Protein AF-A0A8S1E8M9-F1 (afdb_monomer_lite)

pLDDT: mean 85.84, std 9.42, range [54.06, 96.56]

Sequence (247 aa):
MSPQQVLHNIYTLVALAELKGYAMMQYSLTLQRYFTNESFHAEEELLRETTEQRSTEKVAATIAAMKTAGRQVWRCDPEKHVENETFVQLTELLQGYVQNERDLNSDQACTSTCGYYTYTKVFSCSDAELCYRQRLCRGKVVKCEPLGMSGSVCLSEQRYRRYDRLVFSDTRGPAPTCSTPAVLLNSWYQLLLLKKCSYCFCVCDEDGPYSDRHFSLRPAVSDVDAGFVVIGVRIVKLNRVIHLQAQ

Radius of gyration: 31.35 Å; chains: 1; bounding box: 64×40×88 Å

Secondary structure (DSSP, 8-state):
--HHHHHHHHHHHHHHHHHHHHHHHHHHHHHHHHHH----HHHHHHHHHHHHHHHHHHHHHHHHHHHHS---------SS--BTTTB-PPPSSSEEEEEEGGGGSTT----S-GGG-SEE-------TTTTTTSPP--SEEEEEEEPPSSEEEEE-SSTT-SEEEEEETT--SPPP--SSPPEEEPPPB-TTT-PBPPEEEEEEE---TT---EE--S-----TTTT-----EEEEEETTEEEEEE-

Structure (mmCIF, N/CA/C/O backbone):
data_AF-A0A8S1E8M9-F1
#
_entry.id   AF-A0A8S1E8M9-F1
#
loop_
_atom_site.group_PDB
_atom_site.id
_atom_site.type_symbol
_atom_site.label_atom_id
_atom_site.label_alt_id
_atom_site.label_comp_id
_atom_site.label_asym_id
_atom_site.label_entity_id
_atom_site.label_seq_id
_atom_site.pdbx_PDB_ins_code
_atom_site.Cartn_x
_atom_site.Cartn_y
_atom_site.Cartn_z
_atom_site.occupancy
_atom_site.B_iso_or_equiv
_atom_site.auth_seq_id
_atom_site.auth_comp_id
_atom_site.auth_asym_id
_atom_site.auth_atom_id
_atom_site.pdbx_PDB_model_num
ATOM 1 N N . MET A 1 1 ? -0.376 -4.258 19.495 1.00 65.56 1 MET A N 1
ATOM 2 C CA . MET A 1 1 ? -0.862 -3.144 20.358 1.00 65.56 1 MET A CA 1
ATOM 3 C C . MET A 1 1 ? 0.289 -2.690 21.256 1.00 65.56 1 MET A C 1
ATOM 5 O O . MET A 1 1 ? 1.012 -3.562 21.716 1.00 65.56 1 MET A O 1
ATOM 9 N N . SER A 1 2 ? 0.564 -1.394 21.449 1.00 82.12 2 SER A N 1
ATOM 10 C CA . SER A 1 2 ? 1.694 -0.981 22.312 1.00 82.12 2 SER A CA 1
ATOM 11 C C . SER A 1 2 ? 1.297 -0.954 23.798 1.00 82.12 2 SER A C 1
ATOM 13 O O . SER A 1 2 ? 0.145 -0.633 24.102 1.00 82.12 2 SER A O 1
ATOM 15 N N . PRO A 1 3 ? 2.219 -1.237 24.739 1.00 84.62 3 PRO A N 1
ATOM 16 C CA . PRO A 1 3 ? 1.965 -1.117 26.177 1.00 84.62 3 PRO A CA 1
ATOM 17 C C . PRO A 1 3 ? 1.427 0.259 26.597 1.00 84.62 3 PRO A C 1
ATOM 19 O O . PRO A 1 3 ? 0.517 0.345 27.416 1.00 84.62 3 PRO A O 1
ATOM 22 N N . GLN A 1 4 ? 1.913 1.342 25.983 1.00 85.94 4 GLN A N 1
ATOM 23 C CA . GLN A 1 4 ? 1.383 2.690 26.220 1.00 85.94 4 GLN A CA 1
ATOM 24 C C . GLN A 1 4 ? -0.085 2.834 25.802 1.00 85.94 4 GLN A C 1
ATOM 26 O O . GLN A 1 4 ? -0.863 3.477 26.501 1.00 85.94 4 GLN A O 1
ATOM 31 N N . GLN A 1 5 ? -0.480 2.221 24.686 1.00 84.69 5 GLN A N 1
ATOM 32 C CA . GLN A 1 5 ? -1.863 2.261 24.219 1.00 84.69 5 GLN A CA 1
ATOM 33 C C . GLN A 1 5 ? -2.789 1.420 25.104 1.00 84.69 5 GLN A C 1
ATOM 35 O O . GLN A 1 5 ? -3.934 1.802 25.326 1.00 84.69 5 GLN A O 1
ATOM 40 N N . VAL A 1 6 ? -2.283 0.323 25.677 1.00 87.88 6 VAL A N 1
ATOM 41 C CA . VAL A 1 6 ? -3.000 -0.447 26.706 1.00 87.88 6 VAL A CA 1
ATOM 42 C C . VAL A 1 6 ? -3.221 0.403 27.962 1.00 87.88 6 VAL A C 1
ATOM 44 O O . VAL A 1 6 ? -4.353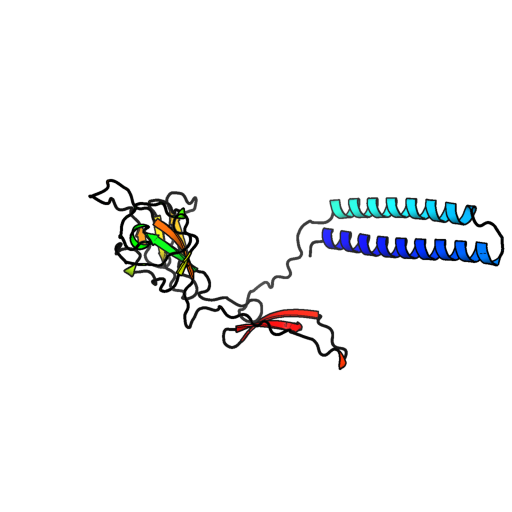 0.506 28.424 1.00 87.88 6 VAL A O 1
ATOM 47 N N . LEU A 1 7 ? -2.178 1.066 28.476 1.00 90.56 7 LEU A N 1
ATOM 48 C CA . LEU A 1 7 ? -2.280 1.947 29.649 1.00 90.56 7 LEU A CA 1
ATOM 49 C C . LEU A 1 7 ? -3.258 3.106 29.426 1.00 90.56 7 LEU A C 1
ATOM 51 O O . LEU A 1 7 ? -4.086 3.384 30.290 1.00 90.56 7 LEU A O 1
ATOM 55 N N . HIS A 1 8 ? -3.203 3.737 28.252 1.00 90.62 8 HIS A N 1
ATOM 56 C CA . HIS A 1 8 ? -4.153 4.778 27.873 1.00 90.62 8 HIS A CA 1
ATOM 57 C C . HIS A 1 8 ? -5.595 4.253 27.894 1.00 90.62 8 HIS A C 1
ATOM 59 O O . HIS A 1 8 ? -6.466 4.874 28.497 1.00 90.62 8 HIS A O 1
ATOM 65 N N . ASN A 1 9 ? -5.845 3.086 27.294 1.00 90.56 9 ASN A N 1
ATOM 66 C CA . ASN A 1 9 ? -7.182 2.496 27.256 1.00 90.56 9 ASN A CA 1
ATOM 67 C C . ASN A 1 9 ? -7.706 2.142 28.654 1.00 90.56 9 ASN A C 1
ATOM 69 O O . ASN A 1 9 ? -8.878 2.382 28.939 1.00 90.56 9 ASN A O 1
ATOM 73 N N . ILE A 1 10 ? -6.849 1.616 29.536 1.00 92.31 10 ILE A N 1
ATOM 74 C CA . ILE A 1 10 ? -7.208 1.346 30.936 1.00 92.31 10 ILE A CA 1
ATOM 75 C C . ILE A 1 10 ? -7.612 2.646 31.636 1.00 92.31 10 ILE A C 1
ATOM 77 O O . ILE A 1 10 ? -8.678 2.699 32.247 1.00 92.31 10 ILE A O 1
ATOM 81 N N . TYR A 1 11 ? -6.812 3.708 31.503 1.00 94.62 11 TYR A N 1
ATOM 82 C CA . TYR A 1 11 ? -7.144 5.017 32.065 1.00 94.62 11 TYR A CA 1
ATOM 83 C C . TYR A 1 11 ? -8.487 5.539 31.542 1.00 94.62 11 TYR A C 1
ATOM 85 O O . TYR A 1 11 ? -9.328 5.949 32.338 1.00 94.62 11 TYR A O 1
ATOM 93 N N . THR A 1 12 ? -8.732 5.470 30.229 1.00 94.88 12 THR A N 1
ATOM 94 C CA . THR A 1 12 ? -10.003 5.913 29.637 1.00 94.88 12 THR A CA 1
ATOM 95 C C . THR A 1 12 ? -11.196 5.148 30.210 1.00 94.88 12 THR A C 1
ATOM 97 O O . THR A 1 12 ? -12.214 5.759 30.531 1.00 94.88 12 THR A O 1
ATOM 100 N N . LEU A 1 13 ? -11.079 3.827 30.381 1.00 95.56 13 LEU A N 1
ATOM 101 C CA . LEU A 1 13 ? -12.142 3.002 30.961 1.00 95.56 13 LEU A CA 1
ATOM 102 C C . LEU A 1 13 ? -12.406 3.349 32.431 1.00 95.56 13 LEU A C 1
ATOM 104 O O . LEU A 1 13 ? -13.563 3.504 32.822 1.00 95.56 13 LEU A O 1
ATOM 108 N N . VAL A 1 14 ? -11.349 3.509 33.233 1.00 95.25 14 VAL A N 1
ATOM 109 C CA . VAL A 1 14 ? -11.462 3.869 34.655 1.00 95.25 14 VAL A CA 1
ATOM 110 C C . VAL A 1 14 ? -12.047 5.273 34.822 1.00 95.25 14 VAL A C 1
ATOM 112 O O . VAL A 1 14 ? -12.959 5.454 35.626 1.00 95.25 14 VAL A O 1
ATOM 115 N N . ALA A 1 15 ? -11.578 6.249 34.041 1.00 94.81 15 ALA A N 1
ATOM 116 C CA . ALA A 1 15 ? -12.085 7.619 34.073 1.00 94.81 15 ALA A CA 1
ATOM 117 C C . ALA A 1 15 ? -13.562 7.686 33.653 1.00 94.81 15 ALA A C 1
ATOM 119 O O . ALA A 1 15 ? -14.363 8.366 34.290 1.00 94.81 15 ALA A O 1
ATOM 120 N N . LEU A 1 16 ? -13.959 6.930 32.623 1.00 95.44 16 LEU A N 1
ATOM 121 C CA . LEU A 1 16 ? -15.356 6.853 32.199 1.00 95.44 16 LEU A CA 1
ATOM 122 C C . LEU A 1 16 ? -16.250 6.226 33.279 1.00 95.44 16 LEU A C 1
ATOM 124 O O . LEU A 1 16 ? -17.367 6.696 33.496 1.00 95.44 16 LEU A O 1
ATOM 128 N N . ALA A 1 17 ? -15.782 5.168 33.945 1.00 95.69 17 ALA A N 1
ATOM 129 C CA . ALA A 1 17 ? -16.514 4.537 35.040 1.00 95.69 17 ALA A CA 1
ATOM 130 C C . ALA A 1 17 ? -16.677 5.488 36.237 1.00 95.69 17 ALA A C 1
ATOM 132 O O . ALA A 1 17 ? -17.766 5.584 36.799 1.00 95.69 17 ALA A O 1
ATOM 133 N N . GLU A 1 18 ? -15.629 6.233 36.586 1.00 94.00 18 GLU A N 1
ATOM 134 C CA . GLU A 1 18 ? -15.662 7.230 37.657 1.00 94.00 18 GLU A CA 1
ATOM 135 C C . GLU A 1 18 ? -16.617 8.384 37.349 1.00 94.00 18 GLU A C 1
ATOM 137 O O . GLU A 1 18 ? -17.437 8.726 38.196 1.00 94.00 18 GLU A O 1
ATOM 142 N N . LEU A 1 19 ? -16.593 8.923 36.127 1.00 94.62 19 LEU A N 1
ATOM 143 C CA . LEU A 1 19 ? -17.523 9.974 35.704 1.00 94.62 19 LEU A CA 1
ATOM 144 C C . LEU A 1 19 ? -18.982 9.511 35.758 1.00 94.62 19 LEU A C 1
ATOM 146 O O . LEU A 1 19 ? -19.851 10.253 36.215 1.00 94.62 19 LEU A O 1
ATOM 150 N N . LYS A 1 20 ? -19.258 8.272 35.332 1.00 96.56 20 LYS A N 1
ATOM 151 C CA . LYS A 1 20 ? -20.597 7.679 35.455 1.00 96.56 20 LYS A CA 1
ATOM 152 C C . LYS A 1 20 ? -21.012 7.537 36.920 1.00 96.56 20 LYS A C 1
ATOM 154 O O . LYS A 1 20 ? -22.137 7.890 37.258 1.00 96.56 20 LYS A O 1
ATOM 159 N N . GLY A 1 21 ? -20.110 7.069 37.783 1.00 95.31 21 GLY A N 1
ATOM 160 C CA . GLY A 1 21 ? -20.354 6.960 39.223 1.00 95.31 21 GLY A CA 1
ATOM 161 C C . GLY A 1 21 ? -20.639 8.315 39.875 1.00 95.31 21 GLY A C 1
ATOM 162 O O . GLY A 1 21 ? -21.631 8.450 40.585 1.00 95.31 21 GLY A O 1
ATOM 163 N N . TYR A 1 22 ? -19.832 9.332 39.567 1.00 95.38 22 TYR A N 1
ATOM 164 C CA . TYR A 1 22 ? -20.030 10.702 40.038 1.00 95.38 22 TYR A CA 1
ATOM 165 C C . TYR A 1 22 ? -21.393 11.258 39.611 1.00 95.38 22 TYR A C 1
ATOM 167 O O . TYR A 1 22 ? -22.139 11.768 40.445 1.00 95.38 22 TYR A O 1
ATOM 175 N N . ALA A 1 23 ? -21.763 11.094 38.336 1.00 96.19 23 ALA A N 1
ATOM 176 C CA . ALA A 1 23 ? -23.061 11.529 37.827 1.00 96.19 23 ALA A CA 1
ATOM 177 C C . ALA A 1 23 ? -24.233 10.825 38.537 1.00 96.19 23 ALA A C 1
ATOM 179 O O . ALA A 1 23 ? -25.219 11.473 38.883 1.00 96.19 23 ALA A O 1
ATOM 180 N N . MET A 1 24 ? -24.118 9.518 38.799 1.00 96.50 24 MET A N 1
ATOM 181 C CA . MET A 1 24 ? -25.132 8.766 39.547 1.00 96.50 24 MET A CA 1
ATOM 182 C C . MET A 1 24 ? -25.262 9.246 40.997 1.00 96.50 24 MET A C 1
ATOM 184 O O . MET A 1 24 ? -26.379 9.395 41.488 1.00 96.50 24 MET A O 1
ATOM 188 N N . MET A 1 25 ? -24.142 9.511 41.676 1.00 94.50 25 MET A N 1
ATOM 189 C CA . MET A 1 25 ? -24.147 9.999 43.058 1.00 94.50 25 MET A CA 1
ATOM 190 C C . MET A 1 25 ? -24.742 11.408 43.154 1.00 94.50 25 MET A C 1
ATOM 192 O O . MET A 1 25 ? -25.648 11.623 43.956 1.00 94.50 25 MET A O 1
ATOM 196 N N . GLN A 1 26 ? -24.331 12.329 42.279 1.00 93.44 26 GLN A N 1
ATOM 197 C CA . GLN A 1 26 ? -24.908 13.677 42.191 1.00 93.44 26 GLN A CA 1
ATOM 198 C C . GLN A 1 26 ? -26.422 13.638 41.947 1.00 93.44 26 GLN A C 1
ATOM 200 O O . GLN A 1 26 ? -27.197 14.311 42.630 1.00 93.44 26 GLN A O 1
ATOM 205 N N . TYR A 1 27 ? -26.867 12.784 41.022 1.00 94.44 27 TYR A N 1
ATOM 206 C CA . TYR A 1 27 ? -28.291 12.587 40.769 1.00 94.44 27 TYR A CA 1
ATOM 207 C C . TYR A 1 27 ? -29.031 12.048 42.004 1.00 94.44 27 TYR A C 1
ATOM 209 O O . TYR A 1 27 ? -30.119 12.523 42.326 1.00 94.44 27 TYR A O 1
ATOM 217 N N . SER A 1 28 ? -28.434 11.102 42.736 1.00 94.12 28 SER A N 1
ATOM 218 C CA . SER A 1 28 ? -29.034 10.547 43.955 1.00 94.12 28 SER A CA 1
ATOM 219 C C . SER A 1 28 ? -29.183 11.578 45.080 1.00 94.12 28 SER A C 1
ATOM 221 O O . SER A 1 28 ? -30.245 11.634 45.697 1.00 94.12 28 SER A O 1
ATOM 223 N N . LEU A 1 29 ? -28.182 12.443 45.290 1.00 91.62 29 LEU A N 1
ATOM 224 C CA . LEU A 1 29 ? -28.236 13.527 46.280 1.00 91.62 29 LEU A CA 1
ATOM 225 C C . LEU A 1 29 ? -29.301 14.563 45.900 1.00 91.62 29 LEU A C 1
ATOM 227 O O . LEU A 1 29 ? -30.094 14.986 46.740 1.00 91.62 29 LEU A O 1
ATOM 231 N N . THR A 1 30 ? -29.397 14.891 44.608 1.00 89.94 30 THR A N 1
ATOM 232 C CA . THR A 1 30 ? -30.438 15.790 44.084 1.00 89.94 30 THR A CA 1
ATOM 233 C C . THR A 1 30 ? -31.843 15.233 44.342 1.00 89.94 30 THR A C 1
ATOM 235 O O . THR A 1 30 ? -32.740 15.970 44.753 1.00 89.94 30 THR A O 1
ATOM 238 N N . LEU A 1 31 ? -32.046 13.928 44.130 1.00 92.56 31 LEU A N 1
ATOM 239 C CA . LEU A 1 31 ? -33.320 13.270 44.423 1.00 92.56 31 LEU A CA 1
ATOM 240 C C . LEU A 1 31 ? -33.636 13.267 45.920 1.00 92.56 31 LEU A C 1
ATOM 242 O O . LEU A 1 31 ? -34.765 13.572 46.296 1.00 92.56 31 LEU A O 1
ATOM 246 N N . GLN A 1 32 ? -32.663 12.949 46.776 1.00 90.94 32 GLN A N 1
ATOM 247 C CA . GLN A 1 32 ? -32.864 12.973 48.226 1.00 90.94 32 GLN A CA 1
ATOM 248 C C . GLN A 1 32 ? -33.277 14.365 48.696 1.00 90.94 32 GLN A C 1
ATOM 250 O O . GLN A 1 32 ? -34.300 14.488 49.363 1.00 90.94 32 GLN A O 1
ATOM 255 N N . ARG A 1 33 ? -32.579 15.414 48.242 1.00 90.06 33 ARG A N 1
ATOM 256 C CA . ARG A 1 33 ? -32.933 16.814 48.516 1.00 90.06 33 ARG A CA 1
ATOM 257 C C . ARG A 1 33 ? -34.383 17.135 48.148 1.00 90.06 33 ARG A C 1
ATOM 259 O O . ARG A 1 33 ? -35.064 17.827 48.898 1.00 90.06 33 ARG A O 1
ATOM 266 N N . TYR A 1 34 ? -34.864 16.628 47.012 1.00 90.44 34 TYR A N 1
ATOM 267 C CA . TYR A 1 34 ? -36.242 16.838 46.565 1.00 90.44 34 TYR A CA 1
ATOM 268 C C . TYR A 1 34 ? -37.280 16.136 47.459 1.00 90.44 34 TYR A C 1
ATOM 270 O O . TYR A 1 34 ? -38.349 16.693 47.698 1.00 90.44 34 TYR A O 1
ATOM 278 N N . PHE A 1 35 ? -36.982 14.931 47.958 1.00 92.31 35 PHE A N 1
ATOM 279 C CA . PHE A 1 35 ? -37.936 14.130 48.736 1.00 92.31 35 PHE A CA 1
ATOM 280 C C . PHE A 1 35 ? -37.899 14.378 50.248 1.00 92.31 35 PHE A C 1
ATOM 282 O O . PHE A 1 35 ? -38.952 14.349 50.881 1.00 92.31 35 PHE A O 1
ATOM 289 N N . THR A 1 36 ? -36.723 14.593 50.843 1.00 88.31 36 THR A N 1
ATOM 290 C CA . THR A 1 36 ? -36.579 14.808 52.296 1.00 88.31 36 THR A CA 1
ATOM 291 C C . THR A 1 36 ? -36.650 16.279 52.682 1.00 88.31 36 THR A C 1
ATOM 293 O O . THR A 1 36 ? -36.872 16.588 53.849 1.00 88.31 36 THR A O 1
ATOM 296 N N . ASN A 1 37 ? -36.519 17.189 51.708 1.00 86.38 37 ASN A N 1
ATOM 297 C CA . ASN A 1 37 ? -36.463 18.634 51.935 1.00 86.38 37 ASN A CA 1
ATOM 298 C C . ASN A 1 37 ? -35.283 19.061 52.845 1.00 86.38 37 ASN A C 1
ATOM 300 O O . ASN A 1 37 ? -35.306 20.141 53.435 1.00 86.38 37 ASN A O 1
ATOM 304 N N . GLU A 1 38 ? -34.251 18.216 52.950 1.00 87.12 38 GLU A N 1
ATOM 305 C CA . GLU A 1 38 ? -33.004 18.462 53.687 1.00 87.12 38 GLU A CA 1
ATOM 306 C C . GLU A 1 38 ? -31.881 18.937 52.747 1.00 87.12 38 GLU A C 1
ATOM 308 O O . GLU A 1 38 ? -31.954 18.771 51.525 1.00 87.12 38 GLU A O 1
ATOM 313 N N . SER A 1 39 ? -30.825 19.546 53.300 1.00 85.88 39 SER A N 1
ATOM 314 C CA . SER A 1 39 ? -29.654 19.992 52.535 1.00 85.88 39 SER A CA 1
ATOM 315 C C . SER A 1 39 ? -28.515 18.968 52.575 1.00 85.88 39 SER A C 1
ATOM 317 O O . SER A 1 39 ? -28.074 18.573 53.646 1.00 85.88 39 SER A O 1
ATOM 319 N N . PHE A 1 40 ? -27.982 18.625 51.397 1.00 88.50 40 PHE A N 1
ATOM 320 C CA . PHE A 1 40 ? -26.855 17.692 51.213 1.00 88.50 40 PHE A CA 1
ATOM 321 C C . PHE A 1 40 ? -25.589 18.386 50.675 1.00 88.50 40 PHE A C 1
ATOM 323 O O . PHE A 1 40 ? -24.810 17.828 49.904 1.00 88.50 40 PHE A O 1
ATOM 330 N N . HIS A 1 41 ? -25.408 19.664 51.023 1.00 87.19 41 HIS A N 1
ATOM 331 C CA . HIS A 1 41 ? -24.319 20.484 50.482 1.00 87.19 41 HIS A CA 1
ATOM 332 C C . HIS A 1 41 ? -22.928 19.975 50.884 1.00 87.19 41 HIS A C 1
ATOM 334 O O . HIS A 1 41 ? -21.986 20.102 50.105 1.00 87.19 41 HIS A O 1
ATOM 340 N N . ALA A 1 42 ? -22.789 19.413 52.088 1.00 89.56 42 ALA A N 1
ATOM 341 C CA . ALA A 1 42 ? -21.511 18.892 52.564 1.00 89.56 42 ALA A CA 1
ATOM 342 C C . ALA A 1 42 ? -21.108 17.624 51.796 1.00 89.56 42 ALA A C 1
ATOM 344 O O . ALA A 1 42 ? -19.943 17.447 51.449 1.00 89.56 42 ALA A O 1
ATOM 345 N N . GLU A 1 43 ? -22.078 16.764 51.491 1.00 91.00 43 GLU A N 1
ATOM 346 C CA . GLU A 1 43 ? -21.902 15.536 50.725 1.00 91.00 43 GLU A CA 1
ATOM 347 C C . GLU A 1 43 ? -21.570 15.828 49.261 1.00 91.00 43 GLU A C 1
ATOM 349 O O . GLU A 1 43 ? -20.684 15.183 48.700 1.00 91.00 43 GLU A O 1
ATOM 354 N N . GLU A 1 44 ? -22.245 16.808 48.649 1.00 91.38 44 GLU A N 1
ATOM 355 C CA . GLU A 1 44 ? -21.951 17.260 47.285 1.00 91.38 44 GLU A CA 1
ATOM 356 C C . GLU A 1 44 ? -20.519 17.797 47.166 1.00 91.38 44 GLU A C 1
ATOM 358 O O . GLU A 1 44 ? -19.806 17.436 46.224 1.00 91.38 44 GLU A O 1
ATOM 363 N N . GLU A 1 45 ? -20.085 18.619 48.127 1.00 93.25 45 GLU A N 1
ATOM 364 C CA . GLU A 1 45 ? -18.742 19.200 48.119 1.00 93.25 45 GLU A CA 1
ATOM 365 C C . GLU A 1 45 ? -17.670 18.138 48.365 1.00 93.25 45 GLU A C 1
ATOM 367 O O . GLU A 1 45 ? -16.709 18.041 47.601 1.00 93.25 45 GLU A O 1
ATOM 372 N N . LEU A 1 46 ? -17.882 17.252 49.343 1.00 94.44 46 LEU A N 1
ATOM 373 C CA . LEU A 1 46 ? -16.980 16.130 49.592 1.00 94.44 46 LEU A CA 1
ATOM 374 C C . LEU A 1 46 ? -16.865 15.221 48.361 1.00 94.44 46 LEU A C 1
ATOM 376 O O . LEU A 1 46 ? -15.766 14.803 47.989 1.00 94.44 46 LEU A O 1
ATOM 380 N N . LEU A 1 47 ? -17.985 14.909 47.702 1.00 93.44 47 LEU A N 1
ATOM 381 C CA . LEU A 1 47 ? -18.002 14.094 46.491 1.00 93.44 47 LEU A CA 1
ATOM 382 C C . LEU A 1 47 ? -17.202 14.755 45.360 1.00 93.44 47 LEU A C 1
ATOM 384 O O . LEU A 1 47 ? -16.467 14.062 44.647 1.00 93.44 47 LEU A O 1
ATOM 388 N N . ARG A 1 48 ? -17.324 16.076 45.205 1.00 93.75 48 ARG A N 1
ATOM 389 C CA . ARG A 1 48 ? -16.580 16.865 44.218 1.00 93.75 48 ARG A CA 1
ATOM 390 C C . ARG A 1 48 ? -15.081 16.828 44.499 1.00 93.75 48 ARG A C 1
ATOM 392 O O . ARG A 1 48 ? -14.329 16.359 43.645 1.00 93.75 48 ARG A O 1
ATOM 399 N N . GLU A 1 49 ? -14.666 17.215 45.702 1.00 95.38 49 GLU A N 1
ATOM 400 C CA . GLU A 1 49 ? -13.256 17.242 46.113 1.00 95.38 49 GLU A CA 1
ATOM 401 C C . GLU A 1 49 ? -12.598 15.864 45.973 1.00 95.38 49 GLU A C 1
ATOM 403 O O . GLU A 1 49 ? -11.532 15.725 45.370 1.00 95.38 49 GLU A O 1
ATOM 408 N N . THR A 1 50 ? -13.270 14.812 46.451 1.00 93.94 50 THR A N 1
ATOM 409 C CA . THR A 1 50 ? -12.725 13.449 46.399 1.00 93.94 50 THR A CA 1
ATOM 410 C C . THR A 1 50 ? -12.579 12.953 44.956 1.00 93.94 50 THR A C 1
ATOM 412 O O . THR A 1 50 ? -11.627 12.237 44.635 1.00 93.94 50 THR A O 1
ATOM 415 N N . THR A 1 51 ? -13.509 13.316 44.067 1.00 93.88 51 THR A N 1
ATOM 416 C CA . THR A 1 51 ? -13.459 12.931 42.646 1.00 93.88 51 THR A CA 1
ATOM 417 C C . THR A 1 51 ? -12.365 13.693 41.901 1.00 93.88 51 THR A C 1
ATOM 419 O O . THR A 1 51 ? -11.617 13.091 41.129 1.00 93.88 51 THR A O 1
ATOM 422 N N . GLU A 1 52 ? -12.224 14.997 42.156 1.00 94.19 52 GLU A N 1
ATOM 423 C CA . GLU A 1 52 ? -11.144 15.821 41.602 1.00 94.19 52 GLU A CA 1
ATOM 424 C C . GLU A 1 52 ? -9.774 15.273 42.023 1.00 94.19 52 GLU A C 1
ATOM 426 O O . GLU A 1 52 ? -8.914 15.022 41.170 1.00 94.19 52 GLU A O 1
ATOM 431 N N . GLN A 1 53 ? -9.601 14.980 43.315 1.00 94.69 53 GLN A N 1
ATOM 432 C CA . GLN A 1 53 ? -8.363 14.418 43.843 1.00 94.69 53 GLN A CA 1
ATOM 433 C C . GLN A 1 53 ? -8.030 13.070 43.185 1.00 94.69 53 GLN A C 1
ATOM 435 O O . GLN A 1 53 ? -6.951 12.917 42.607 1.00 94.69 53 GLN A O 1
ATOM 440 N N . ARG A 1 54 ? -8.970 12.116 43.168 1.00 93.31 54 ARG A N 1
ATOM 441 C CA . ARG A 1 54 ? -8.760 10.794 42.547 1.00 93.31 54 ARG A CA 1
ATOM 442 C C . ARG A 1 54 ? -8.443 10.886 41.058 1.00 93.31 54 ARG A C 1
ATOM 444 O O . ARG A 1 54 ? -7.592 10.140 40.571 1.00 93.31 54 ARG A O 1
ATOM 451 N N . SER A 1 55 ? -9.096 11.795 40.336 1.00 93.62 55 SER A N 1
ATOM 452 C CA . SER A 1 55 ? -8.833 12.027 38.914 1.00 93.62 55 SER A CA 1
ATOM 453 C C . SER A 1 55 ? -7.388 12.483 38.688 1.00 93.62 55 SER A C 1
ATOM 455 O O . SER A 1 55 ? -6.677 11.913 37.854 1.00 93.62 55 SER A O 1
ATOM 457 N N . THR A 1 56 ? -6.903 13.437 39.492 1.00 94.56 56 THR A N 1
ATOM 458 C CA . THR A 1 56 ? -5.519 13.930 39.384 1.00 94.56 56 THR A CA 1
ATOM 459 C C . THR A 1 56 ? -4.485 12.842 39.689 1.00 94.56 56 THR A C 1
ATOM 461 O O . THR A 1 56 ? -3.518 12.684 38.937 1.00 94.56 56 THR A O 1
ATOM 464 N N . GLU A 1 57 ? -4.723 12.027 40.720 1.00 94.81 57 GLU A N 1
ATOM 465 C CA . GLU A 1 57 ? -3.861 10.904 41.100 1.00 94.81 57 GLU A CA 1
ATOM 466 C C . GLU A 1 57 ? -3.804 9.837 39.994 1.00 94.81 57 GLU A C 1
ATOM 468 O O . GLU A 1 57 ? -2.721 9.375 39.622 1.00 94.81 57 GLU A O 1
ATOM 473 N N . LYS A 1 58 ? -4.953 9.490 39.397 1.00 94.06 58 LYS A N 1
ATOM 474 C CA . LYS A 1 58 ? -5.048 8.515 38.296 1.00 94.06 58 LYS A CA 1
ATOM 475 C C . LYS A 1 58 ? -4.324 8.986 37.039 1.00 94.06 58 LYS A C 1
ATOM 477 O O . LYS A 1 58 ? -3.613 8.193 36.413 1.00 94.06 58 LYS A O 1
ATOM 482 N N . VAL A 1 59 ? -4.471 10.261 36.671 1.00 94.62 59 VAL A N 1
ATOM 483 C CA . VAL A 1 59 ? -3.756 10.851 35.528 1.00 94.62 59 VAL A CA 1
ATOM 484 C C . VAL A 1 59 ? -2.250 10.822 35.777 1.00 94.62 59 VAL A C 1
ATOM 486 O O . VAL A 1 59 ? -1.497 10.350 34.923 1.00 94.62 59 VAL A O 1
ATOM 489 N N . ALA A 1 60 ? -1.804 11.263 36.956 1.00 95.25 60 ALA A N 1
ATOM 490 C CA . ALA A 1 60 ? -0.389 11.284 37.311 1.00 95.25 60 ALA A CA 1
ATOM 491 C C . ALA A 1 60 ? 0.229 9.875 37.294 1.00 95.25 60 ALA A C 1
ATOM 493 O O . ALA A 1 60 ? 1.286 9.674 36.686 1.00 95.25 60 ALA A O 1
ATOM 494 N N . ALA A 1 61 ? -0.456 8.888 37.879 1.00 93.94 61 ALA A N 1
ATOM 495 C CA . ALA A 1 61 ? -0.028 7.491 37.877 1.00 93.94 61 ALA A CA 1
ATOM 496 C C . ALA A 1 61 ? 0.045 6.910 36.454 1.00 93.94 61 ALA A C 1
ATOM 498 O O . ALA A 1 61 ? 1.020 6.241 36.105 1.00 93.94 61 ALA A O 1
ATOM 499 N N . THR A 1 62 ? -0.938 7.219 35.603 1.00 93.38 62 THR A N 1
ATOM 500 C CA . THR A 1 62 ? -0.958 6.768 34.203 1.00 93.38 62 THR A CA 1
ATOM 501 C C . THR A 1 62 ? 0.207 7.365 33.418 1.00 93.38 62 THR A C 1
ATOM 503 O O . THR A 1 62 ? 0.914 6.639 32.722 1.00 93.38 62 THR A O 1
ATOM 506 N N . ILE A 1 63 ? 0.469 8.668 33.563 1.00 93.19 63 ILE A N 1
ATOM 507 C CA . ILE A 1 63 ? 1.599 9.335 32.901 1.00 93.19 63 ILE A CA 1
ATOM 508 C C . ILE A 1 63 ? 2.930 8.736 33.370 1.00 93.19 63 ILE A C 1
ATOM 510 O O . ILE A 1 63 ? 3.812 8.485 32.545 1.00 93.19 63 ILE A O 1
ATOM 514 N N . ALA A 1 64 ? 3.087 8.484 34.673 1.00 94.62 64 ALA A N 1
ATOM 515 C CA . ALA A 1 64 ? 4.287 7.857 35.222 1.00 94.62 64 ALA A CA 1
ATOM 516 C C . ALA A 1 64 ? 4.509 6.446 34.648 1.00 94.62 64 ALA A C 1
ATOM 518 O O . ALA A 1 64 ? 5.616 6.138 34.204 1.00 94.62 64 ALA A O 1
ATOM 519 N N . ALA A 1 65 ? 3.454 5.630 34.565 1.00 92.06 65 ALA A N 1
ATOM 520 C CA . ALA A 1 65 ? 3.509 4.299 33.961 1.00 92.06 65 ALA A CA 1
ATOM 521 C C . ALA A 1 65 ? 3.775 4.346 32.444 1.00 92.06 65 ALA A C 1
ATOM 523 O O . ALA A 1 65 ? 4.519 3.528 31.910 1.00 92.06 65 ALA A O 1
ATOM 524 N N . MET A 1 66 ? 3.219 5.325 31.723 1.00 89.38 66 MET A N 1
ATOM 525 C CA . MET A 1 66 ? 3.456 5.476 30.282 1.00 89.38 66 MET A CA 1
ATOM 526 C C . MET A 1 66 ? 4.893 5.905 29.961 1.00 89.38 66 MET A C 1
ATOM 528 O O . MET A 1 66 ? 5.407 5.522 28.909 1.00 89.38 66 MET A O 1
ATOM 532 N N . LYS A 1 67 ? 5.555 6.666 30.847 1.00 91.19 67 LYS A N 1
ATOM 533 C CA . LYS A 1 67 ? 6.970 7.056 30.691 1.00 91.19 67 LYS A CA 1
ATOM 534 C C . LYS A 1 67 ? 7.921 5.859 30.756 1.00 91.19 67 LYS A C 1
ATOM 536 O O . LYS A 1 67 ? 8.936 5.871 30.067 1.00 91.19 67 LYS A O 1
ATOM 541 N N . THR A 1 68 ? 7.603 4.849 31.566 1.00 89.56 68 THR A N 1
ATOM 542 C CA . THR A 1 68 ? 8.410 3.625 31.707 1.00 89.56 68 THR A CA 1
ATOM 543 C C . THR A 1 68 ? 8.002 2.532 30.720 1.00 89.56 68 THR A C 1
ATOM 545 O O . THR A 1 68 ? 8.823 1.692 30.357 1.00 89.56 68 THR A O 1
ATOM 548 N N . ALA A 1 69 ? 6.755 2.545 30.246 1.00 85.69 69 ALA A N 1
ATOM 549 C CA . ALA A 1 69 ? 6.258 1.575 29.283 1.00 85.69 69 ALA A CA 1
ATOM 550 C C . ALA A 1 69 ? 6.873 1.762 27.886 1.00 85.69 69 ALA A C 1
ATOM 552 O O . ALA A 1 69 ? 6.920 2.864 27.331 1.00 85.69 69 ALA A O 1
ATOM 553 N N . GLY A 1 70 ? 7.281 0.648 27.274 1.00 80.62 70 GLY A N 1
ATOM 554 C CA . GLY A 1 70 ? 7.785 0.633 25.906 1.00 80.62 70 GLY A CA 1
ATOM 555 C C . GLY A 1 70 ? 6.746 1.140 24.900 1.00 80.62 70 GLY A C 1
ATOM 556 O O . GLY A 1 70 ? 5.564 0.803 24.963 1.00 80.62 70 GLY A O 1
ATOM 557 N N . ARG A 1 71 ? 7.207 1.918 23.915 1.00 75.44 71 ARG A N 1
ATOM 558 C CA . ARG A 1 71 ? 6.400 2.343 22.750 1.00 75.44 71 ARG A CA 1
ATOM 559 C C . ARG A 1 71 ? 6.247 1.240 21.705 1.00 75.44 71 ARG A C 1
ATOM 561 O O . ARG A 1 71 ? 5.527 1.413 20.726 1.00 75.44 71 ARG A O 1
ATOM 568 N N . GLN A 1 72 ? 6.962 0.134 21.891 1.00 70.88 72 GLN A N 1
ATOM 569 C CA . GLN A 1 72 ? 6.997 -0.972 20.951 1.00 70.88 72 GLN A CA 1
ATOM 570 C C . GLN A 1 72 ? 5.603 -1.579 20.829 1.00 70.88 72 GLN A C 1
ATOM 572 O O . GLN A 1 72 ? 4.961 -1.939 21.815 1.00 70.88 72 GLN A O 1
ATOM 577 N N . VAL A 1 73 ? 5.113 -1.655 19.600 1.00 68.25 73 VAL A N 1
ATOM 578 C CA . VAL A 1 73 ? 3.871 -2.351 19.296 1.00 68.25 73 VAL A CA 1
ATOM 579 C C . VAL A 1 73 ? 4.159 -3.838 19.447 1.00 68.25 73 VAL A C 1
ATOM 581 O O . VAL A 1 73 ? 5.059 -4.346 18.783 1.00 68.25 73 VAL A O 1
ATOM 584 N N . TRP A 1 74 ? 3.400 -4.536 20.297 1.00 61.66 74 TRP A N 1
ATOM 585 C CA . TRP A 1 74 ? 3.395 -5.996 20.266 1.00 61.66 74 TRP A CA 1
ATOM 586 C C . TRP A 1 74 ? 2.931 -6.417 18.876 1.00 61.66 74 TRP A C 1
ATOM 588 O O . TRP A 1 74 ? 1.782 -6.157 18.491 1.00 61.66 74 TRP A O 1
ATOM 598 N N . ARG A 1 75 ? 3.882 -6.942 18.110 1.00 63.12 75 ARG A N 1
ATOM 599 C CA . ARG A 1 75 ? 3.730 -7.369 16.731 1.00 63.12 75 ARG A CA 1
ATOM 600 C C . ARG A 1 75 ? 3.528 -8.874 16.791 1.00 63.12 75 ARG A C 1
ATOM 602 O O . ARG A 1 75 ? 4.493 -9.614 16.924 1.00 63.12 75 ARG A O 1
ATOM 609 N N . CYS A 1 76 ? 2.270 -9.305 16.779 1.00 68.62 76 CYS A N 1
ATOM 610 C CA . CYS A 1 76 ? 1.901 -10.721 16.755 1.00 68.62 76 CYS A CA 1
ATOM 611 C C . CYS A 1 76 ? 2.086 -11.304 15.345 1.00 68.62 76 CYS A C 1
ATOM 613 O O . CYS A 1 76 ? 1.211 -12.009 14.848 1.00 68.62 76 CYS A O 1
ATOM 615 N N . ASP A 1 77 ? 3.184 -10.948 14.677 1.00 76.31 77 ASP A N 1
ATOM 616 C CA . ASP A 1 77 ? 3.503 -11.524 13.380 1.00 76.31 77 ASP A CA 1
ATOM 617 C C . ASP A 1 77 ? 4.070 -12.930 13.633 1.00 76.31 77 ASP A C 1
ATOM 619 O O . ASP A 1 77 ? 4.891 -13.107 14.538 1.00 76.31 77 ASP A O 1
ATOM 623 N N . PRO A 1 78 ? 3.627 -13.942 12.878 1.00 81.00 78 PRO A N 1
ATOM 624 C CA . PRO A 1 78 ? 4.153 -15.293 13.008 1.00 81.00 78 PRO A CA 1
ATOM 625 C C . PRO A 1 78 ? 5.638 -15.323 12.629 1.00 81.00 78 PRO A C 1
ATOM 627 O O . PRO A 1 78 ? 6.066 -14.612 11.722 1.00 81.00 78 PRO A O 1
ATOM 630 N N . GLU A 1 79 ? 6.428 -16.189 13.275 1.00 84.75 79 GLU A N 1
ATOM 631 C CA . GLU A 1 79 ? 7.865 -16.336 12.970 1.00 84.75 79 GLU A CA 1
ATOM 632 C C . GLU A 1 79 ? 8.123 -16.697 11.501 1.00 84.75 79 GLU A C 1
ATOM 634 O O . GLU A 1 79 ? 9.151 -16.336 10.925 1.00 84.75 79 GLU A O 1
ATOM 639 N N . LYS A 1 80 ? 7.179 -17.422 10.889 1.00 88.81 80 LYS A N 1
ATOM 640 C CA . LYS A 1 80 ? 7.206 -17.803 9.480 1.00 88.81 80 LYS A CA 1
ATOM 641 C C . LYS A 1 80 ? 5.900 -17.410 8.818 1.00 88.81 80 LYS A C 1
ATOM 643 O O . LYS A 1 80 ? 4.826 -17.852 9.219 1.00 88.81 80 LYS A O 1
ATOM 648 N N . HIS A 1 81 ? 6.019 -16.613 7.766 1.00 87.12 81 HIS A N 1
ATOM 649 C CA . HIS A 1 81 ? 4.896 -16.276 6.914 1.00 87.12 81 HIS A CA 1
ATOM 650 C C . HIS A 1 81 ? 4.657 -17.397 5.902 1.00 87.12 81 HIS A C 1
ATOM 652 O O . HIS A 1 81 ? 5.502 -17.671 5.051 1.00 87.12 81 HIS A O 1
ATOM 658 N N . VAL A 1 82 ? 3.492 -18.031 6.000 1.00 89.19 82 VAL A N 1
ATOM 659 C CA . VAL A 1 82 ? 2.990 -19.045 5.067 1.00 89.19 82 VAL A CA 1
ATOM 660 C C . VAL A 1 82 ? 1.827 -18.455 4.267 1.00 89.19 82 VAL A C 1
ATOM 662 O O . VAL A 1 82 ? 0.919 -17.839 4.843 1.00 89.19 82 VAL A O 1
ATOM 665 N N . GLU A 1 83 ? 1.882 -18.603 2.942 1.00 87.25 83 GLU A N 1
ATOM 666 C CA . GLU A 1 83 ? 0.840 -18.123 2.029 1.00 87.25 83 GLU A CA 1
ATOM 667 C C . GLU A 1 83 ? -0.470 -18.889 2.271 1.00 87.25 83 GLU A C 1
ATOM 669 O O . GLU A 1 83 ? -0.459 -20.096 2.492 1.00 87.25 83 GLU A O 1
ATOM 674 N N . ASN A 1 84 ? -1.600 -18.182 2.231 1.00 84.12 84 ASN A N 1
ATOM 675 C CA . ASN A 1 84 ? -2.958 -18.649 2.548 1.00 84.12 84 ASN A CA 1
ATOM 676 C C . ASN A 1 84 ? -3.239 -18.973 4.024 1.00 84.12 84 ASN A C 1
ATOM 678 O O . ASN A 1 84 ? -4.400 -19.181 4.377 1.00 84.12 84 ASN A O 1
ATOM 682 N N . GLU A 1 85 ? -2.230 -18.946 4.894 1.00 84.25 85 GLU A N 1
ATOM 683 C CA . GLU A 1 85 ? -2.420 -19.068 6.345 1.00 84.25 85 GLU A CA 1
ATOM 684 C C . GLU A 1 85 ? -2.244 -17.721 7.043 1.00 84.25 85 GLU A C 1
ATOM 686 O O . GLU A 1 85 ? -3.125 -17.254 7.760 1.00 84.25 85 GLU A O 1
ATOM 691 N N . THR A 1 86 ? -1.104 -17.078 6.797 1.00 84.81 86 THR A N 1
ATOM 692 C CA . THR A 1 86 ? -0.687 -15.859 7.508 1.00 84.81 86 THR A CA 1
ATOM 693 C C . THR A 1 86 ? -0.743 -14.619 6.627 1.00 84.81 86 THR A C 1
ATOM 695 O O . THR A 1 86 ? -0.892 -13.506 7.125 1.00 84.81 86 THR A O 1
ATOM 698 N N . PHE A 1 87 ? -0.625 -14.801 5.312 1.00 88.12 87 PHE A N 1
ATOM 699 C CA . PHE A 1 87 ? -0.736 -13.729 4.338 1.00 88.12 87 PHE A CA 1
ATOM 700 C C . PHE A 1 87 ? -1.343 -14.245 3.039 1.00 88.12 87 PHE A C 1
ATOM 702 O O . PHE A 1 87 ? -1.289 -15.432 2.720 1.00 88.12 87 PHE A O 1
ATOM 709 N N . VAL A 1 88 ? -1.887 -13.316 2.267 1.00 90.38 88 VAL A N 1
ATOM 710 C CA . VAL A 1 88 ? -2.357 -13.553 0.907 1.00 90.38 88 VAL A CA 1
ATOM 711 C C . VAL A 1 88 ? -1.590 -12.612 -0.003 1.00 90.38 88 VAL A C 1
ATOM 713 O O . VAL A 1 88 ? -1.544 -11.407 0.246 1.00 90.38 88 VAL A O 1
ATOM 716 N N . GLN A 1 89 ? -0.987 -13.150 -1.059 1.00 88.75 89 GLN A N 1
ATOM 717 C CA . GLN A 1 89 ? -0.284 -12.331 -2.034 1.00 88.75 89 GLN A CA 1
ATOM 718 C C . GLN A 1 89 ? -1.252 -11.780 -3.086 1.00 88.75 89 GLN A C 1
ATOM 720 O O . GLN A 1 89 ? -2.022 -12.531 -3.696 1.00 88.75 89 GLN A O 1
ATOM 725 N N . LEU A 1 90 ? -1.170 -10.470 -3.329 1.00 89.00 90 LEU A N 1
ATOM 726 C CA . LEU A 1 90 ? -1.771 -9.822 -4.493 1.00 89.00 90 LEU A CA 1
ATOM 727 C C . LEU A 1 90 ? -0.780 -9.891 -5.651 1.00 89.00 90 LEU A C 1
ATOM 729 O O . LEU A 1 90 ? 0.323 -9.347 -5.570 1.00 89.00 90 LEU A O 1
ATOM 733 N N . THR A 1 91 ? -1.160 -10.594 -6.711 1.00 89.69 91 THR A N 1
ATOM 734 C CA . THR A 1 91 ? -0.298 -10.803 -7.877 1.00 89.69 91 THR A CA 1
ATOM 735 C C . THR A 1 91 ? -0.688 -9.877 -9.026 1.00 89.69 91 THR A C 1
ATOM 737 O O . THR A 1 91 ? -1.863 -9.593 -9.229 1.00 89.69 91 THR A O 1
ATOM 740 N N . GLU A 1 92 ? 0.318 -9.347 -9.732 1.00 87.94 92 GLU A N 1
ATOM 741 C CA . GLU A 1 92 ? 0.183 -8.493 -10.928 1.00 87.94 92 GLU A CA 1
ATOM 742 C C . GLU A 1 92 ? -0.787 -7.292 -10.818 1.00 87.94 92 GLU A C 1
ATOM 744 O O . GLU A 1 92 ? -1.254 -6.771 -11.829 1.00 87.94 92 GLU A O 1
ATOM 749 N N . LEU A 1 93 ? -1.069 -6.809 -9.605 1.00 89.44 93 LEU A N 1
ATOM 750 C CA . LEU A 1 93 ? -1.825 -5.579 -9.362 1.00 89.44 93 LEU A CA 1
ATOM 751 C C . LEU A 1 93 ? -0.853 -4.405 -9.197 1.00 89.44 93 LEU A C 1
ATOM 753 O O . LEU A 1 93 ? 0.010 -4.458 -8.324 1.00 89.44 93 LEU A O 1
ATOM 757 N N . LEU A 1 94 ? -1.012 -3.349 -10.005 1.00 90.88 94 LEU A N 1
ATOM 758 C CA . LEU A 1 94 ? -0.261 -2.085 -9.904 1.00 90.88 94 LEU A CA 1
ATOM 759 C C . LEU A 1 94 ? 1.254 -2.288 -9.735 1.00 90.88 94 LEU A C 1
ATOM 761 O O . LEU A 1 94 ? 1.839 -2.002 -8.690 1.00 90.88 94 LEU A O 1
ATOM 765 N N . GLN A 1 95 ? 1.908 -2.800 -10.774 1.00 92.12 95 GLN A N 1
ATOM 766 C CA . GLN A 1 95 ? 3.333 -3.118 -10.712 1.00 92.12 95 GLN A CA 1
ATOM 767 C C . GLN A 1 95 ? 4.193 -1.932 -11.143 1.00 92.12 95 GLN A C 1
ATOM 769 O O . GLN A 1 95 ? 3.886 -1.270 -12.128 1.00 92.12 95 GLN A O 1
ATOM 774 N N . GLY A 1 96 ? 5.321 -1.710 -10.467 1.00 93.12 96 GLY A N 1
ATOM 775 C CA . GLY A 1 96 ? 6.340 -0.778 -10.952 1.00 93.12 96 GLY A CA 1
ATOM 776 C C . GLY A 1 96 ? 6.837 -1.180 -12.344 1.00 93.12 96 GLY A C 1
ATOM 777 O O . GLY A 1 96 ? 7.068 -2.364 -12.600 1.00 93.12 96 GLY A O 1
ATOM 778 N N . TYR A 1 97 ? 6.990 -0.208 -13.238 1.00 93.62 97 TYR A N 1
ATOM 779 C CA . TYR A 1 97 ? 7.325 -0.401 -14.644 1.00 93.62 97 TYR A CA 1
ATOM 780 C C . TYR A 1 97 ? 8.291 0.684 -15.115 1.00 93.62 97 TYR A C 1
ATOM 782 O O . TYR A 1 97 ? 7.986 1.872 -15.040 1.00 93.62 97 TYR A O 1
ATOM 790 N N . VAL A 1 98 ? 9.463 0.271 -15.591 1.00 91.94 98 VAL A N 1
ATOM 791 C CA . VAL A 1 98 ? 10.494 1.161 -16.127 1.00 91.94 98 VAL A CA 1
ATOM 792 C C . VAL A 1 98 ? 10.335 1.241 -17.639 1.00 91.94 98 VAL A C 1
ATOM 794 O O . VAL A 1 98 ? 10.362 0.216 -18.322 1.00 91.94 98 VAL A O 1
ATOM 797 N N . GLN A 1 99 ? 10.202 2.455 -18.166 1.00 90.31 99 GLN A N 1
ATOM 798 C CA . GLN A 1 99 ? 10.097 2.695 -19.606 1.00 90.31 99 GLN A CA 1
ATOM 799 C C . GLN A 1 99 ? 10.852 3.960 -20.001 1.00 90.31 99 GLN A C 1
ATOM 801 O O . GLN A 1 99 ? 10.957 4.903 -19.219 1.00 90.31 99 GLN A O 1
ATOM 806 N N . ASN A 1 100 ? 11.368 3.990 -21.228 1.00 88.06 100 ASN A N 1
ATOM 807 C CA . ASN A 1 100 ? 11.928 5.204 -21.803 1.00 88.06 100 ASN A CA 1
ATOM 808 C C . ASN A 1 100 ? 10.815 6.228 -22.086 1.00 88.06 100 ASN A C 1
ATOM 810 O O . ASN A 1 100 ? 9.769 5.860 -22.622 1.00 88.06 100 ASN A O 1
ATOM 814 N N . GLU A 1 101 ? 11.053 7.507 -21.779 1.00 87.88 101 GLU A N 1
ATOM 815 C CA . GLU A 1 101 ? 10.109 8.600 -22.060 1.00 87.88 101 GLU A CA 1
ATOM 816 C C . GLU A 1 101 ? 9.601 8.586 -23.511 1.00 87.88 101 GLU A C 1
ATOM 818 O O . GLU A 1 101 ? 8.425 8.837 -23.769 1.00 87.88 101 GLU A O 1
ATOM 823 N N . ARG A 1 102 ? 10.481 8.223 -24.450 1.00 87.12 102 ARG A N 1
ATOM 824 C CA . ARG A 1 102 ? 10.186 8.141 -25.881 1.00 87.12 102 ARG A CA 1
ATOM 825 C C . ARG A 1 102 ? 9.008 7.225 -26.206 1.00 87.12 102 ARG A C 1
ATOM 827 O O . ARG A 1 102 ? 8.272 7.488 -27.142 1.00 87.12 102 ARG A O 1
ATOM 834 N N . ASP A 1 103 ? 8.833 6.153 -25.446 1.00 88.50 103 ASP A N 1
ATOM 835 C CA . ASP A 1 103 ? 7.817 5.134 -25.713 1.00 88.50 103 ASP A CA 1
ATOM 836 C C . ASP A 1 103 ? 6.482 5.416 -25.000 1.00 88.50 103 ASP A C 1
ATOM 838 O O . ASP A 1 103 ? 5.525 4.648 -25.145 1.00 88.50 103 ASP A O 1
ATOM 842 N N . LEU A 1 104 ? 6.406 6.506 -24.226 1.00 89.56 104 LEU A N 1
ATOM 843 C CA . LEU A 1 104 ? 5.218 6.915 -23.469 1.00 89.56 104 LEU A CA 1
ATOM 844 C C . LEU A 1 104 ? 4.296 7.869 -24.245 1.00 89.56 104 LEU A C 1
ATOM 846 O O . LEU A 1 104 ? 3.256 8.266 -23.713 1.00 89.56 104 LEU A O 1
ATOM 850 N N . ASN A 1 105 ? 4.638 8.230 -25.485 1.00 88.62 105 ASN A N 1
ATOM 851 C CA . ASN A 1 105 ? 3.807 9.057 -26.360 1.00 88.62 105 ASN A CA 1
ATOM 852 C C . ASN A 1 105 ? 3.733 8.517 -27.795 1.00 88.62 105 ASN A C 1
ATOM 854 O O . ASN A 1 105 ? 4.532 7.681 -28.212 1.00 88.62 105 ASN A O 1
ATOM 858 N N . SER A 1 106 ? 2.745 9.000 -28.551 1.00 88.31 106 SER A N 1
ATOM 859 C CA . SER A 1 106 ? 2.546 8.629 -29.957 1.00 88.31 106 SER A CA 1
ATOM 860 C C . SER A 1 106 ? 3.664 9.117 -30.872 1.00 88.31 106 SER A C 1
ATOM 862 O O . SER A 1 106 ? 3.960 8.472 -31.873 1.00 88.31 106 SER A O 1
ATOM 864 N N . ASP A 1 107 ? 4.270 10.250 -30.525 1.00 83.94 107 ASP A N 1
ATOM 865 C CA . ASP A 1 107 ? 5.184 10.992 -31.396 1.00 83.94 107 ASP A CA 1
ATOM 866 C C . ASP A 1 107 ? 6.617 10.446 -31.337 1.00 83.94 107 ASP A C 1
ATOM 868 O O . ASP A 1 107 ? 7.489 10.882 -32.088 1.00 83.94 107 ASP A O 1
ATOM 872 N N . GLN A 1 108 ? 6.868 9.484 -30.444 1.00 82.56 108 GLN A N 1
ATOM 873 C CA . GLN A 1 108 ? 8.164 8.858 -30.200 1.00 82.56 108 GLN A CA 1
ATOM 874 C C . GLN A 1 108 ? 9.286 9.878 -29.979 1.00 82.56 108 GLN A C 1
ATOM 876 O O . GLN A 1 108 ? 10.413 9.715 -30.473 1.00 82.56 108 GLN A O 1
ATOM 881 N N . ALA A 1 109 ? 8.971 10.941 -29.240 1.00 80.94 109 ALA A N 1
ATOM 882 C CA . ALA A 1 109 ? 9.854 12.073 -28.993 1.00 80.94 109 ALA A CA 1
ATOM 883 C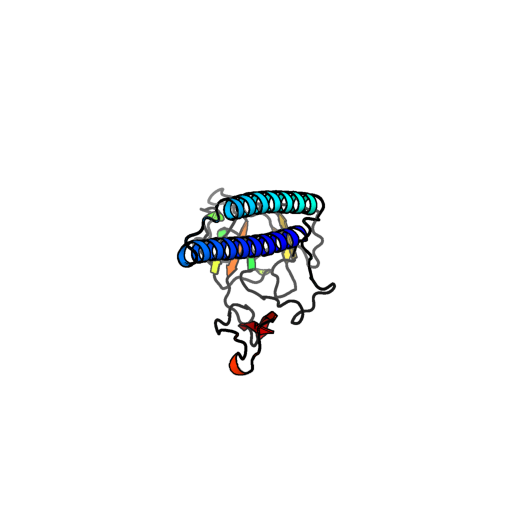 C . ALA A 1 109 ? 9.942 12.383 -27.496 1.00 80.94 109 ALA A C 1
ATOM 885 O O . ALA A 1 109 ? 8.971 12.247 -26.765 1.00 80.94 109 ALA A O 1
ATOM 886 N N . CYS A 1 110 ? 11.091 12.852 -27.023 1.00 82.06 110 CYS A N 1
ATOM 887 C CA . CYS A 1 110 ? 11.280 13.186 -25.607 1.00 82.06 110 CYS A CA 1
ATOM 888 C C . CYS A 1 110 ? 11.014 14.674 -25.369 1.00 82.06 110 CYS A C 1
ATOM 890 O O . CYS A 1 110 ? 11.920 15.425 -25.018 1.00 82.06 110 CYS A O 1
ATOM 892 N N . THR A 1 111 ? 9.801 15.153 -25.655 1.00 76.75 111 THR A N 1
ATOM 893 C CA . THR A 1 111 ? 9.445 16.585 -25.580 1.00 76.75 111 THR A CA 1
ATOM 894 C C . THR A 1 111 ? 9.093 17.040 -24.167 1.00 76.75 111 THR A C 1
ATOM 896 O O . THR A 1 111 ? 9.378 18.188 -23.818 1.00 76.75 111 THR A O 1
ATOM 899 N N . SER A 1 112 ? 8.621 16.134 -23.315 1.00 81.38 112 SER A N 1
ATOM 900 C CA . SER A 1 112 ? 8.118 16.431 -21.972 1.00 81.38 112 SER A CA 1
ATOM 901 C C . SER A 1 112 ? 9.110 15.992 -20.882 1.00 81.38 112 SER A C 1
ATOM 903 O O . SER A 1 112 ? 10.323 15.959 -21.104 1.00 81.38 112 SER A O 1
ATOM 905 N N . THR A 1 113 ? 8.619 15.781 -19.662 1.00 86.06 113 THR A N 1
ATOM 906 C CA . THR A 1 113 ? 9.337 15.149 -18.549 1.00 86.06 113 THR A CA 1
ATOM 907 C C . THR A 1 113 ? 8.512 13.963 -18.055 1.00 86.06 113 THR A C 1
ATOM 909 O O . THR A 1 113 ? 7.300 13.932 -18.258 1.00 86.06 113 THR A O 1
ATOM 912 N N . CYS A 1 114 ? 9.127 12.995 -17.369 1.00 88.62 114 CYS A N 1
ATOM 913 C CA . CYS A 1 114 ? 8.414 11.808 -16.875 1.00 88.62 114 CYS A CA 1
ATOM 914 C C . CYS A 1 114 ? 7.157 12.145 -16.048 1.00 88.62 114 CYS A C 1
ATOM 916 O O . CYS A 1 114 ? 6.131 11.494 -16.216 1.00 88.62 114 CYS A O 1
ATOM 918 N N . GLY A 1 115 ? 7.202 13.204 -15.231 1.00 88.31 115 GLY A N 1
ATOM 919 C CA . GLY A 1 115 ? 6.065 13.641 -14.408 1.00 88.31 115 GLY A CA 1
ATOM 920 C C . GLY A 1 115 ? 4.859 14.173 -15.192 1.00 88.31 115 GLY A C 1
ATOM 921 O O . GLY A 1 115 ? 3.759 14.236 -14.649 1.00 88.31 115 GLY A O 1
ATOM 922 N N . TYR A 1 116 ? 5.031 14.528 -16.470 1.00 89.44 116 TYR A N 1
ATOM 923 C CA . TYR A 1 116 ? 3.923 14.918 -17.346 1.00 89.44 116 TYR A CA 1
ATOM 924 C C . TYR A 1 116 ? 2.980 13.739 -17.632 1.00 89.44 116 TYR A C 1
ATOM 926 O O . TYR A 1 116 ? 1.769 13.918 -17.771 1.00 89.44 116 TYR A O 1
ATOM 934 N N . TYR A 1 117 ? 3.518 12.517 -17.677 1.00 88.62 117 TYR A N 1
ATOM 935 C CA . TYR A 1 117 ? 2.768 11.304 -17.988 1.00 88.62 117 TYR A CA 1
ATOM 936 C C . TYR A 1 117 ? 2.047 10.773 -16.742 1.00 88.62 117 TYR A C 1
ATOM 938 O O . TYR A 1 117 ? 2.418 9.764 -16.140 1.00 88.62 117 TYR A O 1
ATOM 946 N N . THR A 1 118 ? 0.981 11.464 -16.343 1.00 89.50 118 THR A N 1
ATOM 947 C CA . THR A 1 118 ? 0.107 11.020 -15.245 1.00 89.50 118 THR A CA 1
ATOM 948 C C . THR A 1 118 ? -0.728 9.804 -15.641 1.00 89.50 118 THR A C 1
ATOM 950 O O . THR A 1 118 ? -0.975 8.928 -14.808 1.00 89.50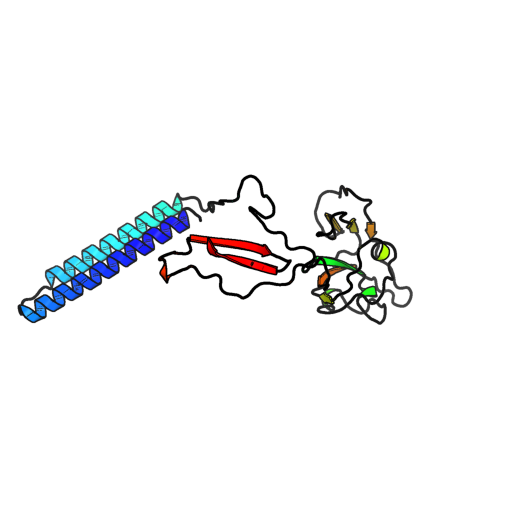 118 THR A O 1
ATOM 953 N N . TYR A 1 119 ? -1.121 9.737 -16.915 1.00 91.94 119 TYR A N 1
ATOM 954 C CA . TYR A 1 119 ? -1.929 8.675 -17.497 1.00 91.94 119 TYR A CA 1
ATOM 955 C C . TYR A 1 119 ? -1.584 8.494 -18.981 1.00 91.94 119 TYR A C 1
ATOM 957 O O . TYR A 1 119 ? -1.833 9.379 -19.797 1.00 91.94 119 TYR A O 1
ATOM 965 N N . THR A 1 120 ? -1.007 7.350 -19.339 1.00 92.69 120 THR A N 1
ATOM 966 C CA . THR A 1 120 ? -0.604 7.018 -20.712 1.00 92.69 120 THR A CA 1
ATOM 967 C C . THR A 1 120 ? -0.623 5.497 -20.943 1.00 92.69 120 THR A C 1
ATOM 969 O O . THR A 1 120 ? -1.150 4.733 -20.133 1.00 92.69 120 THR A O 1
ATOM 972 N N . LYS A 1 121 ? -0.079 5.040 -22.070 1.00 93.38 121 LYS A N 1
ATOM 973 C CA . LYS A 1 121 ? 0.193 3.638 -22.401 1.00 93.38 121 LYS A CA 1
ATOM 974 C C . LYS A 1 121 ? 1.562 3.529 -23.071 1.00 93.38 121 LYS A C 1
ATOM 976 O O . LYS A 1 121 ? 2.134 4.535 -23.482 1.00 93.38 121 LYS A O 1
ATOM 981 N N . VAL A 1 122 ? 2.062 2.308 -23.217 1.00 90.88 122 VAL A N 1
ATOM 982 C CA . VAL A 1 122 ? 3.254 2.052 -24.034 1.00 90.88 122 VAL A CA 1
ATOM 983 C C . VAL A 1 122 ? 2.846 2.078 -25.510 1.00 90.88 122 VAL A C 1
ATOM 985 O O . VAL A 1 122 ? 1.981 1.304 -25.922 1.00 90.88 122 VAL A O 1
ATOM 988 N N . PHE A 1 123 ? 3.424 2.986 -26.299 1.00 90.12 123 PHE A N 1
ATOM 989 C CA . PHE A 1 123 ? 3.124 3.129 -27.733 1.00 90.12 123 PHE A CA 1
ATOM 990 C C . PHE A 1 123 ? 4.100 2.358 -28.618 1.00 90.12 123 PHE A C 1
ATOM 992 O O . PHE A 1 123 ? 3.703 1.803 -29.642 1.00 90.12 123 PHE A O 1
ATOM 999 N N . SER A 1 124 ? 5.369 2.319 -28.223 1.00 87.00 124 SER A N 1
ATOM 1000 C CA . SER A 1 124 ? 6.439 1.666 -28.969 1.00 87.00 124 SER A CA 1
ATOM 1001 C C . SER A 1 124 ? 7.453 1.008 -28.041 1.00 87.00 124 SER A C 1
ATOM 1003 O O . SER A 1 124 ? 7.388 1.130 -26.823 1.00 87.00 124 SER A O 1
ATOM 1005 N N . CYS A 1 125 ? 8.375 0.266 -28.642 1.00 85.56 125 CYS A N 1
ATOM 1006 C CA . CYS A 1 125 ? 9.483 -0.389 -27.965 1.00 85.56 125 CYS A CA 1
ATOM 1007 C C . CYS A 1 125 ? 10.766 -0.019 -28.711 1.00 85.56 125 CYS A C 1
ATOM 1009 O O . CYS A 1 125 ? 11.355 -0.832 -29.425 1.00 85.56 125 CYS A O 1
ATOM 1011 N N . SER A 1 126 ? 11.094 1.274 -28.671 1.00 72.38 126 SER A N 1
ATOM 1012 C CA . SER A 1 126 ? 12.189 1.840 -29.462 1.00 72.38 126 SER A CA 1
ATOM 1013 C C . SER A 1 126 ? 13.560 1.523 -28.865 1.00 72.38 126 SER A C 1
ATOM 1015 O O . SER A 1 126 ? 14.527 1.373 -29.611 1.00 72.38 126 SER A O 1
ATOM 1017 N N . ASP A 1 127 ? 13.637 1.366 -27.542 1.00 69.00 127 ASP A N 1
ATOM 1018 C CA . ASP A 1 127 ? 14.826 0.876 -26.852 1.00 69.00 127 ASP A CA 1
ATOM 1019 C C . ASP A 1 127 ? 14.837 -0.657 -26.806 1.00 69.00 127 ASP A C 1
ATOM 1021 O O . ASP A 1 127 ? 14.016 -1.290 -26.136 1.00 69.00 127 ASP A O 1
ATOM 1025 N N . ALA A 1 128 ? 15.791 -1.262 -27.514 1.00 67.81 128 ALA A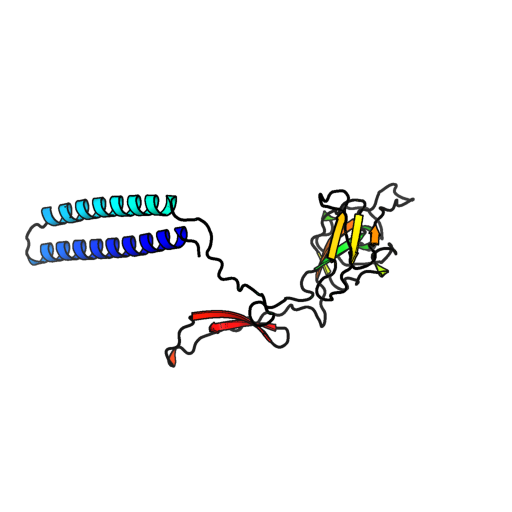 N 1
ATOM 1026 C CA . ALA A 1 128 ? 15.861 -2.707 -27.604 1.00 67.81 128 ALA A CA 1
ATOM 1027 C C . ALA A 1 128 ? 16.398 -3.388 -26.332 1.00 67.81 128 ALA A C 1
ATOM 1029 O O . ALA A 1 128 ? 16.171 -4.588 -26.149 1.00 67.81 128 ALA A O 1
ATOM 1030 N N . GLU A 1 129 ? 17.107 -2.662 -25.461 1.00 77.69 129 GLU A N 1
ATOM 1031 C CA . GLU A 1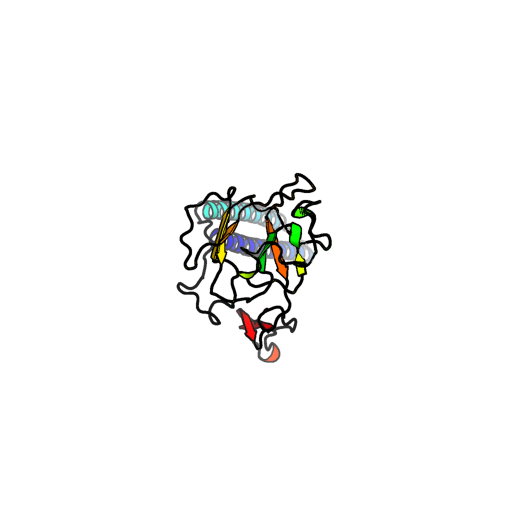 129 ? 17.849 -3.274 -24.354 1.00 77.69 129 GLU A CA 1
ATOM 1032 C C . GLU A 1 129 ? 16.918 -3.743 -23.233 1.00 77.69 129 GLU A C 1
ATOM 1034 O O . GLU A 1 129 ? 16.996 -4.901 -22.812 1.00 77.69 129 GLU A O 1
ATOM 1039 N N . LEU A 1 130 ? 16.000 -2.883 -22.781 1.00 85.75 130 LEU A N 1
ATOM 1040 C CA . LEU A 1 130 ? 15.058 -3.229 -21.714 1.00 85.75 130 LEU A CA 1
ATOM 1041 C C . LEU A 1 130 ? 13.721 -3.722 -22.242 1.00 85.75 130 LEU A C 1
ATOM 1043 O O . LEU A 1 130 ? 13.204 -4.730 -21.761 1.00 85.75 130 LEU A O 1
ATOM 1047 N N . CYS A 1 131 ? 13.145 -3.010 -23.207 1.00 85.62 131 CYS A N 1
ATOM 1048 C CA . CYS A 1 131 ? 11.735 -3.155 -23.533 1.00 85.62 131 CYS A CA 1
ATOM 1049 C C . CYS A 1 131 ? 11.396 -4.530 -24.151 1.00 85.62 131 CYS A C 1
ATOM 1051 O O . CYS A 1 131 ? 10.354 -5.089 -23.815 1.00 85.62 131 CYS A O 1
ATOM 1053 N N . TYR A 1 132 ? 12.296 -5.139 -24.939 1.00 84.81 132 TYR A N 1
ATOM 1054 C CA . TYR A 1 132 ? 12.106 -6.515 -25.439 1.00 84.81 132 TYR A CA 1
ATOM 1055 C C . TYR A 1 132 ? 12.432 -7.606 -24.415 1.00 84.81 132 TYR A C 1
ATOM 1057 O O . TYR A 1 132 ? 11.959 -8.732 -24.554 1.00 84.81 132 TYR A O 1
ATOM 1065 N N . ARG A 1 133 ? 13.261 -7.309 -23.406 1.00 87.56 133 ARG A N 1
ATOM 1066 C CA . ARG A 1 133 ? 13.655 -8.287 -22.378 1.00 87.56 133 ARG A CA 1
ATOM 1067 C C . ARG A 1 133 ? 12.664 -8.335 -21.223 1.00 87.56 133 ARG A C 1
ATOM 1069 O O . ARG A 1 133 ? 12.468 -9.388 -20.622 1.00 87.56 133 ARG A O 1
ATOM 1076 N N . GLN A 1 134 ? 12.052 -7.201 -20.896 1.00 90.00 134 GLN A N 1
ATOM 1077 C CA . GLN A 1 134 ? 11.033 -7.125 -19.864 1.00 90.00 134 GLN A CA 1
ATOM 1078 C C . GLN A 1 134 ? 9.659 -7.525 -20.399 1.00 90.00 134 GLN A C 1
ATOM 1080 O O . GLN A 1 134 ? 9.362 -7.452 -21.588 1.00 90.00 134 GLN A O 1
ATOM 1085 N N . ARG A 1 135 ? 8.766 -7.898 -19.485 1.00 89.19 135 ARG A N 1
ATOM 1086 C CA . ARG A 1 135 ? 7.355 -8.082 -19.824 1.00 89.19 135 ARG A CA 1
ATOM 1087 C C . ARG A 1 135 ? 6.746 -6.723 -20.152 1.00 89.19 135 ARG A C 1
ATOM 1089 O O . ARG A 1 135 ? 6.823 -5.814 -19.330 1.00 89.19 135 ARG A O 1
ATOM 1096 N N . LEU A 1 136 ? 6.131 -6.592 -21.322 1.00 89.38 136 LEU A N 1
ATOM 1097 C CA . LEU A 1 136 ? 5.445 -5.364 -21.725 1.00 89.38 136 LEU A CA 1
ATOM 1098 C C . LEU A 1 136 ? 4.248 -5.088 -20.811 1.00 89.38 136 LEU A C 1
ATOM 1100 O O . LEU A 1 136 ? 3.574 -6.019 -20.374 1.00 89.38 136 LEU A O 1
ATOM 1104 N N . CYS A 1 137 ? 3.990 -3.813 -20.528 1.00 91.00 137 CYS A N 1
ATOM 1105 C CA . CYS A 1 137 ? 2.737 -3.384 -19.916 1.00 91.00 137 CYS A CA 1
ATOM 1106 C C . CYS A 1 137 ? 1.690 -3.180 -21.017 1.00 91.00 137 CYS A C 1
ATOM 1108 O O . CYS A 1 137 ? 1.794 -2.222 -21.784 1.00 91.00 137 CYS A O 1
ATOM 1110 N N . ARG A 1 138 ? 0.693 -4.067 -21.124 1.00 90.12 138 ARG A N 1
ATOM 1111 C CA . ARG A 1 138 ? -0.362 -3.942 -22.159 1.00 90.12 138 ARG A CA 1
ATOM 1112 C C . ARG A 1 138 ? -1.537 -3.064 -21.740 1.00 90.12 138 ARG A C 1
ATOM 1114 O O . ARG A 1 138 ? -2.400 -2.758 -22.559 1.00 90.12 138 ARG A O 1
ATOM 1121 N N . GLY A 1 139 ? -1.586 -2.695 -20.466 1.00 91.38 139 GLY A N 1
ATOM 1122 C CA . GLY A 1 139 ? -2.624 -1.843 -19.914 1.00 91.38 139 GLY A CA 1
ATOM 1123 C C . GLY A 1 139 ? -2.245 -0.370 -19.903 1.00 91.38 139 GLY A C 1
ATOM 1124 O O . GLY A 1 139 ? -1.652 0.173 -20.836 1.00 91.38 139 GLY A O 1
ATOM 1125 N N . LYS A 1 140 ? -2.638 0.284 -18.816 1.00 93.31 140 LYS A N 1
ATOM 1126 C CA . LYS A 1 140 ? -2.411 1.706 -18.585 1.00 93.31 140 LYS A CA 1
ATOM 1127 C C . LYS A 1 140 ? -1.117 1.882 -17.808 1.00 93.31 140 LYS A C 1
ATOM 1129 O O . LYS A 1 140 ? -0.817 1.118 -16.896 1.00 93.31 140 LYS A O 1
ATOM 1134 N N . VAL A 1 141 ? -0.371 2.917 -18.151 1.00 94.44 141 VAL A N 1
ATOM 1135 C CA . VAL A 1 141 ? 0.823 3.345 -17.430 1.00 94.44 141 VAL A CA 1
ATOM 1136 C C . VAL A 1 141 ? 0.485 4.662 -16.750 1.00 94.44 141 VAL A C 1
ATOM 1138 O O . VAL A 1 141 ? 0.077 5.619 -17.406 1.00 94.44 141 VAL A O 1
ATOM 1141 N N . VAL A 1 142 ? 0.595 4.702 -15.429 1.00 94.50 142 VAL A N 1
ATOM 1142 C CA . VAL A 1 142 ? 0.160 5.842 -14.616 1.00 94.50 142 VAL A CA 1
ATOM 1143 C C . VAL A 1 142 ? 1.242 6.257 -13.632 1.00 94.50 142 VAL A C 1
ATOM 1145 O O . VAL A 1 142 ? 2.112 5.457 -13.293 1.00 94.50 142 VAL A O 1
ATOM 1148 N N . LYS A 1 143 ? 1.157 7.499 -13.140 1.00 93.00 143 LYS A N 1
ATOM 1149 C CA . LYS A 1 143 ? 2.045 8.045 -12.096 1.00 93.00 143 LYS A CA 1
ATOM 1150 C C . LYS A 1 143 ? 3.533 7.813 -12.398 1.00 93.00 143 LYS A C 1
ATOM 1152 O O . LYS A 1 143 ? 4.233 7.148 -11.640 1.00 93.00 143 LYS A O 1
ATOM 1157 N N . CYS A 1 144 ? 3.989 8.326 -13.533 1.00 92.94 144 CYS A N 1
ATOM 1158 C CA . CYS A 1 144 ? 5.395 8.265 -13.900 1.00 92.94 144 CYS A CA 1
ATOM 1159 C C . CYS A 1 144 ? 6.228 9.299 -13.134 1.00 92.94 144 CYS A C 1
ATOM 1161 O O . CYS A 1 144 ? 5.869 10.472 -13.053 1.00 92.94 144 CYS A O 1
ATOM 1163 N N . GLU A 1 145 ? 7.383 8.872 -12.644 1.00 91.69 145 GLU A N 1
ATOM 1164 C CA . GLU A 1 145 ? 8.391 9.701 -11.993 1.00 91.69 145 GLU A CA 1
ATOM 1165 C C . GLU A 1 145 ? 9.724 9.582 -12.744 1.00 91.69 145 GLU A C 1
ATOM 1167 O O . GLU A 1 145 ? 10.013 8.539 -13.344 1.00 91.69 145 GLU A O 1
ATOM 1172 N N . PRO A 1 146 ? 10.538 10.651 -12.781 1.00 87.19 146 PRO A N 1
ATOM 1173 C CA . PRO A 1 146 ? 11.840 10.596 -13.426 1.00 87.19 146 PRO A CA 1
ATOM 1174 C C . PRO A 1 146 ? 12.754 9.629 -12.679 1.00 87.19 146 PRO A C 1
ATOM 1176 O O . PRO A 1 146 ? 12.984 9.762 -11.480 1.00 87.19 146 PRO A O 1
ATOM 1179 N N . LEU A 1 147 ? 13.298 8.668 -13.417 1.00 83.12 147 LEU A N 1
ATOM 1180 C CA . LEU A 1 147 ? 14.361 7.795 -12.953 1.00 83.12 147 LEU A CA 1
ATOM 1181 C C . LEU A 1 147 ? 15.699 8.358 -13.457 1.00 83.12 147 LEU A C 1
ATOM 1183 O O . LEU A 1 147 ? 15.743 9.120 -14.427 1.00 83.12 147 LEU A O 1
ATOM 1187 N N . GLY A 1 148 ? 16.799 8.021 -12.780 1.00 73.94 148 GLY A N 1
ATOM 1188 C CA . GLY A 1 148 ? 18.134 8.492 -13.161 1.00 73.94 148 GLY A CA 1
ATOM 1189 C C . GLY A 1 148 ? 18.475 8.209 -14.633 1.00 73.94 148 GLY A C 1
ATOM 1190 O O . GLY A 1 148 ? 17.902 7.334 -15.279 1.00 73.94 148 GLY A O 1
ATOM 1191 N N . MET A 1 149 ? 19.440 8.953 -15.176 1.00 69.94 149 MET A N 1
ATOM 1192 C CA . MET A 1 149 ? 19.770 8.896 -16.608 1.00 69.94 149 MET A CA 1
ATOM 1193 C C . MET A 1 149 ? 20.402 7.574 -17.047 1.00 69.94 149 MET A C 1
ATOM 1195 O O . MET A 1 149 ? 20.277 7.185 -18.205 1.00 69.94 149 MET A O 1
ATOM 1199 N N . SER A 1 150 ? 21.115 6.916 -16.142 1.00 77.56 150 SER A N 1
ATOM 1200 C CA . SER A 1 150 ? 21.728 5.618 -16.374 1.00 77.56 150 SER A CA 1
ATOM 1201 C C . SER A 1 150 ? 21.555 4.741 -15.148 1.00 77.56 150 SER A C 1
ATOM 1203 O O . SER A 1 150 ? 21.459 5.216 -14.008 1.00 77.56 150 SER A O 1
ATOM 1205 N N . GLY A 1 151 ? 21.492 3.442 -15.397 1.00 83.94 151 GLY A N 1
ATOM 1206 C CA . GLY A 1 151 ? 21.280 2.472 -14.345 1.00 83.94 151 GLY A CA 1
ATOM 1207 C C . GLY A 1 151 ? 21.415 1.045 -14.830 1.00 83.94 151 GLY A C 1
ATOM 1208 O O . GLY A 1 151 ? 21.771 0.771 -15.971 1.00 83.94 151 GLY A O 1
ATOM 1209 N N . SER A 1 152 ? 21.124 0.131 -13.924 1.00 86.38 152 SER A N 1
ATOM 1210 C CA . SER A 1 152 ? 21.056 -1.295 -14.168 1.00 86.38 152 SER A CA 1
ATOM 1211 C C . SER A 1 152 ? 19.768 -1.841 -13.569 1.00 86.38 152 SER A C 1
ATOM 1213 O O . SER A 1 152 ? 19.356 -1.468 -12.463 1.00 86.38 152 SER A O 1
ATOM 1215 N N . VAL A 1 153 ? 19.121 -2.716 -14.327 1.00 89.00 153 VAL A N 1
ATOM 1216 C CA . VAL A 1 153 ? 17.851 -3.338 -13.965 1.00 89.00 153 VAL A CA 1
ATOM 1217 C C . VAL A 1 153 ? 18.047 -4.844 -13.894 1.00 89.00 153 VAL A C 1
ATOM 1219 O O . VAL A 1 153 ? 18.447 -5.470 -14.876 1.00 89.00 153 VAL A O 1
ATOM 1222 N N . CYS A 1 154 ? 17.743 -5.435 -12.737 1.00 90.50 154 CYS A N 1
ATOM 1223 C CA . CYS A 1 154 ? 17.633 -6.883 -12.592 1.00 90.50 154 CYS A CA 1
ATOM 1224 C C . CYS A 1 154 ? 16.170 -7.283 -12.826 1.00 90.50 154 CYS A C 1
ATOM 1226 O O . CYS A 1 154 ? 15.295 -6.938 -12.023 1.00 90.50 154 CYS A O 1
ATOM 1228 N N . LEU A 1 155 ? 15.900 -8.005 -13.912 1.00 91.12 155 LEU A N 1
ATOM 1229 C CA . LEU A 1 155 ? 14.573 -8.555 -14.183 1.00 91.12 155 LEU A CA 1
ATOM 1230 C C . LEU A 1 155 ? 14.283 -9.711 -13.224 1.00 91.12 155 LEU A C 1
ATOM 1232 O O . LEU A 1 155 ? 15.171 -10.487 -12.892 1.00 91.12 155 LEU A O 1
ATOM 1236 N N . SER A 1 156 ? 13.039 -9.819 -12.770 1.00 90.69 156 SER A N 1
ATOM 1237 C CA . SER A 1 156 ? 12.636 -10.947 -11.934 1.00 90.69 156 SER A CA 1
ATOM 1238 C C . SER A 1 156 ? 12.201 -12.133 -12.785 1.00 90.69 156 SER A C 1
ATOM 1240 O O . SER A 1 156 ? 11.410 -11.970 -13.717 1.00 90.69 156 SER A O 1
ATOM 1242 N N . GLU A 1 157 ? 12.629 -13.334 -12.403 1.00 88.94 157 GLU A N 1
ATOM 1243 C CA . GLU A 1 157 ? 12.063 -14.585 -12.928 1.00 88.94 157 GLU A CA 1
ATOM 1244 C C . GLU A 1 157 ? 10.663 -14.860 -12.359 1.00 88.94 157 GLU A C 1
ATOM 1246 O O . GLU A 1 157 ? 9.850 -15.560 -12.964 1.00 88.94 157 GLU A O 1
ATOM 1251 N N . GLN A 1 158 ? 10.352 -14.286 -11.193 1.00 87.94 158 GLN A N 1
ATOM 1252 C CA . GLN A 1 158 ? 9.070 -14.479 -10.532 1.00 87.94 158 GLN A CA 1
ATOM 1253 C C . GLN A 1 158 ? 7.983 -13.697 -11.258 1.00 87.94 158 GLN A C 1
ATOM 1255 O O . GLN A 1 158 ? 8.077 -12.493 -11.477 1.00 87.94 158 GLN A O 1
ATOM 1260 N N . ARG A 1 159 ? 6.876 -14.357 -11.586 1.00 83.12 159 ARG A N 1
ATOM 1261 C CA . ARG A 1 159 ? 5.796 -13.715 -12.337 1.00 83.12 159 ARG A CA 1
ATOM 1262 C C . ARG A 1 159 ? 5.158 -12.538 -11.586 1.00 83.12 159 ARG A C 1
ATOM 1264 O O . ARG A 1 159 ? 4.914 -11.482 -12.163 1.00 83.12 159 ARG A O 1
ATOM 1271 N N . TYR A 1 160 ? 4.939 -12.664 -10.287 1.00 85.81 160 TYR A N 1
ATOM 1272 C CA . TYR A 1 160 ? 4.283 -11.622 -9.493 1.00 85.81 160 TYR A CA 1
ATOM 1273 C C . TYR A 1 160 ? 5.138 -10.359 -9.269 1.00 85.81 160 TYR A C 1
ATOM 1275 O O . TYR A 1 160 ? 4.606 -9.341 -8.826 1.00 85.81 160 TYR A O 1
ATOM 1283 N N . ARG A 1 161 ? 6.438 -10.384 -9.595 1.00 89.00 161 ARG A N 1
ATOM 1284 C CA . ARG A 1 161 ? 7.387 -9.273 -9.409 1.00 89.00 161 ARG A CA 1
ATOM 1285 C C . ARG A 1 161 ? 8.037 -8.919 -10.746 1.00 89.00 161 ARG A C 1
ATOM 1287 O O . ARG A 1 161 ? 8.431 -9.814 -11.466 1.00 89.00 161 ARG A O 1
ATOM 1294 N N . ARG A 1 162 ? 8.163 -7.643 -11.133 1.00 90.50 162 ARG A N 1
ATOM 1295 C CA . ARG A 1 162 ? 8.812 -7.284 -12.422 1.00 90.50 162 ARG A CA 1
ATOM 1296 C C . ARG A 1 162 ? 10.332 -7.182 -12.320 1.00 90.50 162 ARG A C 1
ATOM 1298 O O . ARG A 1 162 ? 11.034 -7.658 -13.209 1.00 90.50 162 ARG A O 1
ATOM 1305 N N . TYR A 1 163 ? 10.825 -6.625 -11.218 1.00 90.81 163 TYR A N 1
ATOM 1306 C CA . TYR A 1 163 ? 12.246 -6.381 -10.994 1.00 90.81 163 TYR A CA 1
ATOM 1307 C C . TYR A 1 163 ? 12.659 -6.895 -9.623 1.00 90.81 163 TYR A C 1
ATOM 1309 O O . TYR A 1 163 ? 11.943 -6.690 -8.643 1.00 90.81 163 TYR A O 1
ATOM 1317 N N . ASP A 1 164 ? 13.823 -7.527 -9.553 1.00 89.38 164 ASP A N 1
ATOM 1318 C CA . ASP A 1 164 ? 14.440 -7.901 -8.280 1.00 89.38 164 ASP A CA 1
ATOM 1319 C C . ASP A 1 164 ? 15.157 -6.703 -7.661 1.00 89.38 164 ASP A C 1
ATOM 1321 O O . ASP A 1 164 ? 15.150 -6.516 -6.444 1.00 89.38 164 ASP A O 1
ATOM 1325 N N . ARG A 1 165 ? 15.767 -5.873 -8.515 1.00 86.38 165 ARG A N 1
ATOM 1326 C CA . ARG A 1 165 ? 16.516 -4.697 -8.090 1.00 86.38 165 ARG A CA 1
ATOM 1327 C C . ARG A 1 165 ? 16.626 -3.668 -9.208 1.00 86.38 165 ARG A C 1
ATOM 1329 O O . ARG A 1 165 ? 16.807 -4.016 -10.373 1.00 86.38 165 ARG A O 1
ATOM 1336 N N . LEU A 1 166 ? 16.558 -2.401 -8.817 1.00 86.94 166 LEU A N 1
ATOM 1337 C CA . LEU A 1 166 ? 16.776 -1.237 -9.668 1.00 86.94 166 LEU A CA 1
ATOM 1338 C C . LEU A 1 166 ? 17.930 -0.438 -9.062 1.00 86.94 166 LEU A C 1
ATOM 1340 O O . LEU A 1 166 ? 17.871 -0.088 -7.883 1.00 86.94 166 LEU A O 1
ATOM 1344 N N . VAL A 1 167 ? 18.985 -0.185 -9.834 1.00 84.75 167 VAL A N 1
ATOM 1345 C CA . VAL A 1 167 ? 20.129 0.624 -9.391 1.00 84.75 167 VAL A CA 1
ATOM 1346 C C . VAL A 1 167 ? 20.378 1.702 -10.424 1.00 84.75 167 VAL A C 1
ATOM 1348 O O . VAL A 1 167 ? 20.771 1.404 -11.543 1.00 84.75 167 VAL A O 1
ATOM 1351 N N . PHE A 1 168 ? 20.162 2.950 -10.046 1.00 80.06 168 PHE A N 1
ATOM 1352 C CA . PHE A 1 168 ? 20.366 4.116 -10.899 1.00 80.06 168 PHE A CA 1
ATOM 1353 C C . PHE A 1 168 ? 21.373 5.062 -10.257 1.00 80.06 168 PHE A C 1
ATOM 1355 O O . PHE A 1 168 ? 21.648 4.967 -9.061 1.00 80.06 168 PHE A O 1
ATOM 1362 N N . SER A 1 169 ? 21.917 5.988 -11.045 1.00 70.94 169 SER A N 1
ATOM 1363 C CA . SER A 1 169 ? 22.930 6.955 -10.596 1.00 70.94 169 SER A CA 1
ATOM 1364 C C . SER A 1 169 ? 22.561 7.718 -9.314 1.00 70.94 169 SER A C 1
ATOM 1366 O O . SER A 1 169 ? 23.446 8.115 -8.566 1.00 70.94 169 SER A O 1
ATOM 1368 N N . ASP A 1 170 ? 21.265 7.908 -9.057 1.00 67.88 170 ASP A N 1
ATOM 1369 C CA . ASP A 1 170 ? 20.737 8.641 -7.897 1.00 67.88 170 ASP A CA 1
ATOM 1370 C C . ASP A 1 170 ? 20.408 7.733 -6.689 1.00 67.88 170 ASP A C 1
ATOM 1372 O O . ASP A 1 170 ? 20.133 8.187 -5.578 1.00 67.88 170 ASP A O 1
ATOM 1376 N N . THR A 1 171 ? 20.451 6.407 -6.868 1.00 63.66 171 THR A N 1
ATOM 1377 C CA . THR A 1 171 ? 20.173 5.452 -5.787 1.00 63.66 171 THR A CA 1
ATOM 1378 C C . THR A 1 171 ? 21.446 5.132 -5.009 1.00 63.66 171 THR A C 1
ATOM 1380 O O . THR A 1 171 ? 22.385 4.538 -5.536 1.00 63.66 171 THR A O 1
ATOM 1383 N N . ARG A 1 172 ? 21.476 5.494 -3.722 1.00 54.06 172 ARG A N 1
ATOM 1384 C CA . ARG A 1 172 ? 22.552 5.119 -2.794 1.00 54.06 172 ARG A CA 1
ATOM 1385 C C . ARG A 1 172 ? 22.325 3.691 -2.295 1.00 54.06 172 ARG A C 1
ATOM 1387 O O . ARG A 1 172 ? 21.472 3.459 -1.445 1.00 54.06 172 ARG A O 1
ATOM 1394 N N . GLY A 1 173 ? 23.083 2.731 -2.818 1.00 58.00 173 GLY A N 1
ATOM 1395 C CA . GLY A 1 173 ? 23.068 1.344 -2.354 1.00 58.00 173 GLY A CA 1
ATOM 1396 C C . GLY A 1 173 ? 24.263 0.541 -2.881 1.00 58.00 173 GLY A C 1
ATOM 1397 O O . GLY A 1 173 ? 24.894 0.964 -3.849 1.00 58.00 173 GLY A O 1
ATOM 1398 N N . PRO A 1 174 ? 24.602 -0.605 -2.259 1.00 60.12 174 PRO A N 1
ATOM 1399 C CA . PRO A 1 174 ? 25.709 -1.456 -2.706 1.00 60.12 174 PRO A CA 1
ATOM 1400 C C . PRO A 1 174 ? 25.487 -1.965 -4.138 1.00 60.12 174 PRO A C 1
ATOM 1402 O O . PRO A 1 174 ? 24.345 -2.056 -4.583 1.00 60.12 174 PRO A O 1
ATOM 1405 N N . ALA A 1 175 ? 26.549 -2.327 -4.860 1.00 59.78 175 ALA A N 1
ATOM 1406 C CA . ALA A 1 175 ? 26.442 -2.817 -6.237 1.00 59.78 175 ALA A CA 1
ATOM 1407 C C . ALA A 1 175 ? 25.466 -4.016 -6.357 1.00 59.78 175 ALA A C 1
ATOM 1409 O O . ALA A 1 175 ? 25.356 -4.823 -5.424 1.00 59.78 175 ALA A O 1
ATOM 1410 N N . PRO A 1 176 ? 24.713 -4.130 -7.465 1.00 60.81 176 PRO A N 1
ATOM 1411 C CA . PRO A 1 176 ? 23.722 -5.183 -7.621 1.00 60.81 176 PRO A CA 1
ATOM 1412 C C . PRO A 1 176 ? 24.391 -6.540 -7.844 1.00 60.81 176 PRO A C 1
ATOM 1414 O O . PRO A 1 176 ? 25.121 -6.736 -8.809 1.00 60.81 176 PRO A O 1
ATOM 1417 N N . THR A 1 177 ? 24.079 -7.506 -6.987 1.00 72.12 177 THR A N 1
ATOM 1418 C CA . THR A 1 177 ? 24.129 -8.925 -7.347 1.00 72.12 177 THR A CA 1
ATOM 1419 C C . THR A 1 177 ? 22.744 -9.276 -7.878 1.00 72.12 177 THR A C 1
ATOM 1421 O O . THR A 1 177 ? 21.783 -9.334 -7.113 1.00 72.12 177 THR A O 1
ATOM 1424 N N . CYS A 1 178 ? 22.615 -9.398 -9.197 1.00 76.81 178 CYS A N 1
ATOM 1425 C CA . CYS A 1 178 ? 21.390 -9.888 -9.823 1.00 76.81 178 CYS A CA 1
ATOM 1426 C C . CYS A 1 178 ? 21.472 -11.417 -9.952 1.00 76.81 178 CYS A C 1
ATOM 1428 O O . CYS A 1 178 ? 22.534 -11.939 -10.290 1.00 76.81 178 CYS A O 1
ATOM 1430 N N . SER A 1 179 ? 20.357 -12.124 -9.755 1.00 80.50 179 SER A N 1
ATOM 1431 C CA . SER A 1 179 ? 20.267 -13.553 -10.097 1.00 80.50 179 SER A CA 1
ATOM 1432 C C . SER A 1 179 ? 20.288 -13.772 -11.615 1.00 80.50 179 SER A C 1
ATOM 1434 O O . SER A 1 179 ? 20.860 -14.742 -12.099 1.00 80.50 179 SER A O 1
ATOM 1436 N N . THR A 1 180 ? 19.705 -12.837 -12.372 1.00 79.94 180 THR A N 1
ATOM 1437 C CA . THR A 1 180 ? 19.701 -12.812 -13.842 1.00 79.94 180 THR A CA 1
ATOM 1438 C C . THR A 1 180 ? 20.704 -11.788 -14.383 1.00 79.94 180 THR A C 1
ATOM 1440 O O . THR A 1 180 ? 21.044 -10.844 -13.669 1.00 79.94 180 THR A O 1
ATOM 1443 N N . PRO A 1 181 ? 21.126 -11.866 -15.659 1.00 83.12 181 PRO A N 1
ATOM 1444 C CA . PRO A 1 181 ? 21.958 -10.829 -16.266 1.00 83.12 181 PRO A CA 1
ATOM 1445 C C . PRO A 1 181 ? 21.319 -9.441 -16.124 1.00 83.12 181 PRO A C 1
ATOM 1447 O O . PRO A 1 181 ? 20.167 -9.238 -16.514 1.00 83.12 181 PRO A O 1
ATOM 1450 N N . ALA A 1 182 ? 22.062 -8.491 -15.553 1.00 84.94 182 ALA A N 1
ATOM 1451 C CA . ALA A 1 182 ? 21.605 -7.115 -15.418 1.00 84.94 182 ALA A CA 1
ATOM 1452 C C . ALA A 1 182 ? 21.461 -6.473 -16.805 1.00 84.94 182 ALA A C 1
ATOM 1454 O O . ALA A 1 182 ? 22.363 -6.574 -17.640 1.00 84.94 182 ALA A O 1
ATOM 1455 N N . VAL A 1 183 ? 20.349 -5.782 -17.043 1.00 86.69 183 VAL A N 1
ATOM 1456 C CA . VAL A 1 183 ? 20.192 -4.930 -18.224 1.00 86.69 183 VAL A CA 1
ATOM 1457 C C . VAL A 1 183 ? 20.762 -3.565 -17.876 1.00 86.69 183 VAL A C 1
ATOM 1459 O O . VAL A 1 183 ? 20.252 -2.889 -16.981 1.00 86.69 183 VAL A O 1
ATOM 1462 N N . LEU A 1 184 ? 21.848 -3.189 -18.543 1.00 84.31 184 LEU A N 1
ATOM 1463 C CA . LEU A 1 184 ? 22.414 -1.851 -18.436 1.00 84.31 184 LEU A CA 1
ATOM 1464 C C . LEU A 1 184 ? 21.554 -0.902 -19.257 1.00 84.31 184 LEU A C 1
ATOM 1466 O O . LEU A 1 184 ? 21.195 -1.223 -20.380 1.00 84.31 184 LEU A O 1
ATOM 1470 N N . LEU A 1 185 ? 21.215 0.239 -18.672 1.00 82.12 185 LEU A N 1
ATOM 1471 C CA . LEU A 1 185 ? 20.429 1.277 -19.313 1.00 82.12 185 LEU A CA 1
ATOM 1472 C C . LEU A 1 185 ? 21.315 2.485 -19.525 1.00 82.12 185 LEU A C 1
ATOM 1474 O O . LEU A 1 185 ? 21.717 3.158 -18.568 1.00 82.12 185 LEU A O 1
ATOM 1478 N N . ASN A 1 186 ? 21.584 2.770 -20.791 1.00 71.44 186 ASN A N 1
ATOM 1479 C CA . ASN A 1 186 ? 22.261 3.985 -21.195 1.00 71.44 186 ASN A CA 1
ATOM 1480 C C . ASN A 1 186 ? 21.241 4.972 -21.761 1.00 71.44 186 ASN A C 1
ATOM 1482 O O . ASN A 1 186 ? 20.322 4.618 -22.498 1.00 71.44 186 ASN A O 1
ATOM 1486 N N . SER A 1 187 ? 21.394 6.239 -21.395 1.00 64.44 187 SER A N 1
ATOM 1487 C CA . SER A 1 187 ? 20.602 7.324 -21.964 1.00 64.44 187 SER A CA 1
ATOM 1488 C C . SER A 1 187 ? 20.956 7.554 -23.436 1.00 64.44 187 SER A C 1
ATOM 1490 O O . SER A 1 187 ? 22.136 7.690 -23.763 1.00 64.44 187 SER A O 1
ATOM 1492 N N . TRP A 1 188 ? 19.943 7.686 -24.291 1.00 61.44 188 TRP A N 1
ATOM 1493 C CA . TRP A 1 188 ? 20.082 7.947 -25.728 1.00 61.44 188 TRP A CA 1
ATOM 1494 C C . TRP A 1 188 ? 19.985 9.461 -26.042 1.00 61.44 188 TRP A C 1
ATOM 1496 O O . TRP A 1 188 ? 19.203 10.182 -25.414 1.00 61.44 188 TRP A O 1
ATOM 1506 N N . TYR A 1 189 ? 20.746 9.950 -27.037 1.00 57.81 189 TYR A N 1
ATOM 1507 C CA . TYR A 1 189 ? 20.632 11.308 -27.607 1.00 57.81 189 TYR A CA 1
ATOM 1508 C C . TYR A 1 189 ? 19.779 11.326 -28.890 1.00 57.81 189 TYR A C 1
ATOM 1510 O O . TYR A 1 189 ? 20.102 10.665 -29.879 1.00 57.81 189 TYR A O 1
ATOM 1518 N N . GLN A 1 190 ? 18.659 12.052 -28.911 1.00 55.50 190 GLN A N 1
ATOM 1519 C CA . GLN A 1 190 ? 17.894 12.183 -30.153 1.00 55.50 190 GLN A CA 1
ATOM 1520 C C . GLN A 1 190 ? 18.608 13.190 -31.070 1.00 55.50 190 GLN A C 1
ATOM 1522 O O . GLN A 1 190 ? 18.600 14.390 -30.799 1.00 55.50 190 GLN A O 1
ATOM 1527 N N . LEU A 1 191 ? 19.227 12.694 -32.151 1.00 55.53 191 LEU A N 1
ATOM 1528 C CA . LEU A 1 191 ? 20.051 13.476 -33.094 1.00 55.53 191 LEU A CA 1
ATOM 1529 C C . LEU A 1 191 ? 19.357 14.733 -33.647 1.00 55.53 191 LEU A C 1
ATOM 1531 O O . LEU A 1 191 ? 20.027 15.716 -33.937 1.00 55.53 191 LEU A O 1
ATOM 1535 N N . LEU A 1 192 ? 18.028 14.711 -33.769 1.00 56.53 192 LEU A N 1
ATOM 1536 C CA . LEU A 1 192 ? 17.237 15.806 -34.340 1.00 56.53 192 LEU A CA 1
ATOM 1537 C C . LEU A 1 192 ? 16.888 16.928 -33.347 1.00 56.53 192 LEU A C 1
ATOM 1539 O O . LEU A 1 192 ? 16.511 18.007 -33.788 1.00 56.53 192 LEU A O 1
ATOM 1543 N N . LEU A 1 193 ? 16.984 16.700 -32.029 1.00 55.56 193 LEU A N 1
ATOM 1544 C CA . LEU A 1 193 ? 16.475 17.644 -31.017 1.00 55.56 193 LEU A CA 1
ATOM 1545 C C . LEU A 1 193 ? 17.458 17.975 -29.884 1.00 55.56 193 LEU A C 1
ATOM 1547 O O . LEU A 1 193 ? 17.079 18.709 -28.976 1.00 55.56 193 LEU A O 1
ATOM 1551 N N . LEU A 1 194 ? 18.692 17.444 -29.895 1.00 60.44 194 LEU A N 1
ATOM 1552 C CA . LEU A 1 194 ? 19.713 17.649 -28.842 1.00 60.44 194 LEU A CA 1
ATOM 1553 C C . LEU A 1 194 ? 19.214 17.385 -27.400 1.00 60.44 194 LEU A C 1
ATOM 1555 O O . LEU A 1 194 ? 19.892 17.726 -26.431 1.00 60.44 194 LEU A O 1
ATOM 1559 N N . LYS A 1 195 ? 18.041 16.763 -27.234 1.00 66.31 195 LYS A N 1
ATOM 1560 C CA . LYS A 1 195 ? 17.418 16.487 -25.942 1.00 66.31 195 LYS A CA 1
ATOM 1561 C C . LYS A 1 195 ? 17.667 15.036 -25.555 1.00 66.31 195 LYS A C 1
ATOM 1563 O O . LYS A 1 195 ? 17.578 14.115 -26.369 1.00 66.31 195 LYS A O 1
ATOM 1568 N N . LYS A 1 196 ? 18.030 14.861 -24.289 1.00 70.12 196 LYS A N 1
ATOM 1569 C CA . LYS A 1 196 ? 18.357 13.576 -23.684 1.00 70.12 196 LYS A CA 1
ATOM 1570 C C . LYS A 1 196 ? 17.082 12.951 -23.129 1.00 70.12 196 LYS A C 1
ATOM 1572 O O . LYS A 1 196 ? 16.404 13.578 -22.320 1.00 70.12 196 LYS A O 1
ATOM 1577 N N . CYS A 1 197 ? 16.768 11.739 -23.572 1.00 78.50 197 CYS A N 1
ATOM 1578 C CA . CYS A 1 197 ? 15.632 10.986 -23.052 1.00 78.50 197 CYS A CA 1
ATOM 1579 C C . CYS A 1 197 ? 15.997 10.370 -21.701 1.00 78.50 197 CYS A C 1
ATOM 1581 O O . CYS A 1 197 ? 17.064 9.760 -21.564 1.00 78.50 197 CYS A O 1
ATOM 1583 N N . SER A 1 198 ? 15.107 10.518 -20.725 1.00 82.38 198 SER A N 1
ATOM 1584 C CA . SER A 1 198 ? 15.242 9.876 -19.418 1.00 82.38 198 SER A CA 1
ATOM 1585 C C . SER A 1 198 ? 14.438 8.578 -19.369 1.00 82.38 198 SER A C 1
ATOM 1587 O O . SER A 1 198 ? 13.441 8.414 -20.076 1.00 82.38 198 SER A O 1
ATOM 1589 N N . TYR A 1 199 ? 14.860 7.655 -18.508 1.00 88.06 199 TYR A N 1
ATOM 1590 C CA . TYR A 1 199 ? 14.000 6.548 -18.107 1.00 88.06 199 TYR A CA 1
ATOM 1591 C C . TYR A 1 199 ? 13.017 7.050 -17.052 1.00 88.06 199 TYR A C 1
ATOM 1593 O O . TYR A 1 199 ? 13.361 7.864 -16.197 1.00 88.06 199 TYR A O 1
ATOM 1601 N N . CYS A 1 200 ? 11.787 6.566 -17.121 1.00 89.69 200 CYS A N 1
ATOM 1602 C CA . CYS A 1 200 ? 10.731 6.879 -16.177 1.00 89.69 200 CYS A CA 1
ATOM 1603 C C . CYS A 1 200 ? 10.384 5.621 -15.383 1.00 89.69 200 CYS A C 1
ATOM 1605 O O . CYS A 1 200 ? 10.303 4.527 -15.949 1.00 89.69 200 CYS A O 1
ATOM 1607 N N . PHE A 1 201 ? 10.156 5.778 -14.082 1.00 92.81 201 PHE A N 1
ATOM 1608 C CA . PHE A 1 201 ? 9.541 4.750 -13.252 1.00 92.81 201 PHE A CA 1
ATOM 1609 C C . PHE A 1 201 ? 8.056 5.060 -13.121 1.00 92.81 201 PHE A C 1
ATOM 1611 O O . PHE A 1 201 ? 7.678 6.096 -12.587 1.00 92.81 201 PHE A O 1
ATOM 1618 N N . CYS A 1 202 ? 7.214 4.177 -13.631 1.00 93.81 202 CYS A N 1
ATOM 1619 C CA . CYS A 1 202 ? 5.770 4.336 -13.651 1.00 93.81 202 CYS A CA 1
ATOM 1620 C C . CYS A 1 202 ? 5.090 3.160 -12.951 1.00 93.81 202 CYS A C 1
ATOM 1622 O O . CYS A 1 202 ? 5.720 2.159 -12.612 1.00 93.81 202 CYS A O 1
ATOM 1624 N N . VAL A 1 203 ? 3.774 3.241 -12.794 1.00 95.06 203 VAL A N 1
ATOM 1625 C CA . VAL A 1 203 ? 2.934 2.127 -12.356 1.00 95.06 203 VAL A CA 1
ATOM 1626 C C . VAL A 1 203 ? 2.200 1.560 -13.568 1.00 95.06 203 VAL A C 1
ATOM 1628 O O . VAL A 1 203 ? 1.451 2.263 -14.241 1.00 95.06 203 VAL A O 1
ATOM 1631 N N . CYS A 1 204 ? 2.415 0.281 -13.848 1.00 93.81 204 CYS A N 1
ATOM 1632 C CA . CYS A 1 204 ? 1.660 -0.486 -14.824 1.00 93.81 204 CYS A CA 1
ATOM 1633 C C . CYS A 1 204 ? 0.390 -1.046 -14.180 1.00 93.81 204 CYS A C 1
ATOM 1635 O O . CYS A 1 204 ? 0.445 -1.862 -13.255 1.00 93.81 204 CYS A O 1
ATOM 1637 N N . ASP A 1 205 ? -0.747 -0.619 -14.714 1.00 93.25 205 ASP A N 1
ATOM 1638 C CA . ASP A 1 205 ? -2.070 -1.140 -14.416 1.00 93.25 205 ASP A CA 1
ATOM 1639 C C . ASP A 1 205 ? -2.580 -1.942 -15.619 1.00 93.25 205 ASP A C 1
ATOM 1641 O O . ASP A 1 205 ? -3.171 -1.405 -16.561 1.00 93.25 205 ASP A O 1
ATOM 1645 N N . GLU A 1 206 ? -2.292 -3.241 -15.613 1.00 88.88 206 GLU A N 1
ATOM 1646 C CA . GLU A 1 206 ? -2.648 -4.168 -16.684 1.00 88.88 206 GLU A CA 1
ATOM 1647 C C . GLU A 1 206 ? -3.768 -5.100 -16.243 1.00 88.88 206 GLU A C 1
ATOM 1649 O O . GLU A 1 206 ? -3.710 -5.710 -15.175 1.00 88.88 206 GLU A O 1
ATOM 1654 N N . ASP A 1 207 ? -4.794 -5.209 -17.089 1.00 86.31 207 ASP A N 1
ATOM 1655 C CA . ASP A 1 207 ? -5.809 -6.229 -16.901 1.00 86.31 207 ASP A CA 1
ATOM 1656 C C . ASP A 1 207 ? -5.315 -7.553 -17.469 1.00 86.31 207 ASP A C 1
ATOM 1658 O O . ASP A 1 207 ? -4.847 -7.616 -18.608 1.00 86.31 207 ASP A O 1
ATOM 1662 N N . GLY A 1 208 ? -5.399 -8.616 -16.676 1.00 84.06 208 GLY A N 1
ATOM 1663 C CA . GLY A 1 208 ? -4.823 -9.886 -17.074 1.00 84.06 208 GLY A CA 1
ATOM 1664 C C . GLY A 1 208 ? -5.338 -11.084 -16.286 1.00 84.06 208 GLY A C 1
ATOM 1665 O O . GLY A 1 208 ? -5.762 -10.964 -15.130 1.00 84.06 208 GLY A O 1
ATOM 1666 N N . PRO A 1 209 ? -5.225 -12.291 -16.869 1.00 84.75 209 PRO A N 1
ATOM 1667 C CA . PRO A 1 209 ? -5.636 -13.538 -16.230 1.00 84.75 209 PRO A CA 1
ATOM 1668 C C . PRO A 1 209 ? -4.776 -13.925 -15.017 1.00 84.75 209 PRO A C 1
ATOM 1670 O O . PRO A 1 209 ? -5.008 -14.976 -14.433 1.00 84.75 209 PRO A O 1
ATOM 1673 N N . TYR A 1 210 ? -3.818 -13.089 -14.613 1.00 85.06 210 TYR A N 1
ATOM 1674 C CA . TYR A 1 210 ? -3.000 -13.287 -13.416 1.00 85.06 210 TYR A CA 1
ATOM 1675 C C . TYR A 1 210 ? -2.941 -12.044 -12.514 1.00 85.06 210 TYR A C 1
ATOM 1677 O O . TYR A 1 210 ? -2.287 -12.087 -11.483 1.00 85.06 210 TYR A O 1
ATOM 1685 N N . SER A 1 211 ? -3.677 -10.974 -12.847 1.00 89.00 211 SER A N 1
ATOM 1686 C CA . SER A 1 211 ? -3.831 -9.799 -11.985 1.00 89.00 211 SER A CA 1
ATOM 1687 C C . SER A 1 211 ? -4.974 -9.978 -10.981 1.00 89.00 211 SER A C 1
ATOM 1689 O O . SER A 1 211 ? -6.119 -10.235 -11.363 1.00 89.00 211 SER A O 1
ATOM 1691 N N . ASP A 1 212 ? -4.671 -9.881 -9.689 1.00 90.69 212 ASP A N 1
ATOM 1692 C CA . ASP A 1 212 ? -5.640 -9.967 -8.593 1.00 90.69 212 ASP A CA 1
ATOM 1693 C C . ASP A 1 212 ? -6.242 -8.578 -8.322 1.00 90.69 212 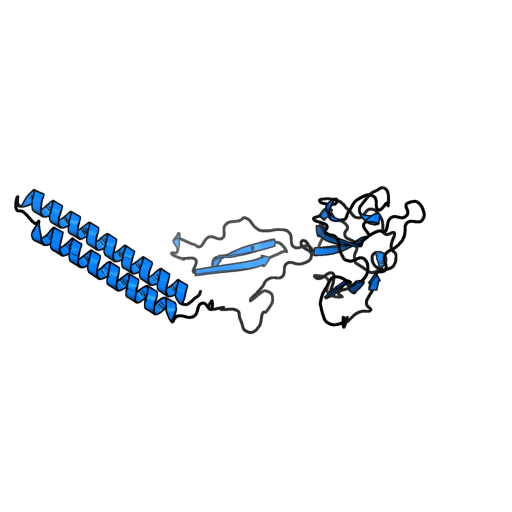ASP A C 1
ATOM 1695 O O . ASP A 1 212 ? -5.666 -7.763 -7.604 1.00 90.69 212 ASP A O 1
ATOM 1699 N N . ARG A 1 213 ? -7.401 -8.290 -8.927 1.00 89.56 213 ARG A N 1
ATOM 1700 C CA . ARG A 1 213 ? -8.003 -6.935 -8.943 1.00 89.56 213 ARG A CA 1
ATOM 1701 C C . ARG A 1 213 ? -9.404 -6.861 -8.341 1.00 89.56 213 ARG A C 1
ATOM 1703 O O . ARG A 1 213 ? -9.956 -5.776 -8.182 1.00 89.56 213 ARG A O 1
ATOM 1710 N N . HIS A 1 214 ? -9.996 -8.009 -8.031 1.00 91.94 214 HIS A N 1
ATOM 1711 C CA . HIS A 1 214 ? -11.380 -8.100 -7.588 1.00 91.94 214 HIS A CA 1
ATOM 1712 C C . HIS A 1 214 ? -11.441 -8.234 -6.070 1.00 91.94 214 HIS A C 1
ATOM 1714 O O . HIS A 1 214 ? -10.818 -9.123 -5.492 1.00 91.94 214 HIS A O 1
ATOM 1720 N N . PHE A 1 215 ? -12.238 -7.379 -5.437 1.00 92.81 215 PHE A N 1
ATOM 1721 C CA . PHE A 1 215 ? -12.507 -7.413 -4.004 1.00 92.81 215 PHE A CA 1
ATOM 1722 C C . PHE A 1 215 ? -14.003 -7.638 -3.791 1.00 92.81 215 PHE A C 1
ATOM 1724 O O . PHE A 1 215 ? -14.838 -6.951 -4.380 1.00 92.81 215 PHE A O 1
ATOM 1731 N N . SER A 1 216 ? -14.350 -8.617 -2.964 1.00 92.94 216 SER A N 1
ATOM 1732 C CA . SER A 1 216 ? -15.732 -8.881 -2.584 1.00 92.94 216 SER A CA 1
ATOM 1733 C C . SER A 1 216 ? -16.217 -7.804 -1.626 1.00 92.94 216 SER A C 1
ATOM 1735 O O . SER A 1 216 ? -15.683 -7.655 -0.531 1.00 92.94 216 SER A O 1
ATOM 1737 N N . LEU A 1 217 ? -17.290 -7.119 -2.013 1.00 91.44 217 LEU A N 1
ATOM 1738 C CA . LEU A 1 217 ? -17.985 -6.140 -1.172 1.00 91.44 217 LEU A CA 1
ATOM 1739 C C . LEU A 1 217 ? -19.135 -6.758 -0.365 1.00 91.44 217 LEU A C 1
ATOM 1741 O O . LEU A 1 217 ? -19.873 -6.044 0.309 1.00 91.44 217 LEU A O 1
ATOM 1745 N N . ARG A 1 218 ? -19.327 -8.082 -0.452 1.00 90.44 218 ARG A N 1
ATOM 1746 C CA . ARG A 1 218 ? -20.345 -8.773 0.345 1.00 90.44 218 ARG A CA 1
ATOM 1747 C C . ARG A 1 218 ? -19.991 -8.669 1.831 1.00 90.44 218 ARG A C 1
ATOM 1749 O O . ARG A 1 218 ? -18.839 -8.942 2.175 1.00 90.44 218 ARG A O 1
ATOM 1756 N N . PRO A 1 219 ? -20.952 -8.314 2.698 1.00 85.44 219 PRO A N 1
ATOM 1757 C CA . PRO A 1 219 ? -20.695 -8.226 4.124 1.00 85.44 219 PRO A CA 1
ATOM 1758 C C . PRO A 1 219 ? -20.384 -9.619 4.685 1.00 85.44 219 PRO A C 1
ATOM 1760 O O . PRO A 1 219 ? -21.084 -10.587 4.387 1.00 85.44 219 PRO A O 1
ATOM 1763 N N . ALA A 1 220 ? -19.331 -9.712 5.495 1.00 86.50 220 ALA A N 1
ATOM 1764 C CA . ALA A 1 220 ? -19.027 -10.897 6.288 1.00 86.50 220 ALA A CA 1
ATOM 1765 C C . ALA A 1 220 ? -19.681 -10.727 7.663 1.00 86.50 220 ALA A C 1
ATOM 1767 O O . ALA A 1 220 ? -19.194 -9.956 8.488 1.00 86.50 220 ALA A O 1
ATOM 1768 N N . VAL A 1 221 ? -20.815 -11.395 7.870 1.00 87.00 221 VAL A N 1
ATOM 1769 C CA . VAL A 1 221 ? -21.613 -11.317 9.103 1.00 87.00 221 VAL A CA 1
ATOM 1770 C C . VAL A 1 221 ? -21.483 -12.609 9.905 1.00 87.00 221 VAL A C 1
ATOM 1772 O O . VAL A 1 221 ? -21.360 -13.684 9.318 1.00 87.00 221 VAL A O 1
ATOM 1775 N N . SER A 1 222 ? -21.496 -12.503 11.235 1.00 87.69 222 SER A N 1
ATOM 1776 C CA . SER A 1 222 ? -21.680 -13.663 12.109 1.00 87.69 222 SER A CA 1
ATOM 1777 C C . SER A 1 222 ? -23.159 -14.027 12.205 1.00 87.69 222 SER A C 1
ATOM 1779 O O . SER A 1 222 ? -24.036 -13.203 11.942 1.00 87.69 222 SER A O 1
ATOM 1781 N N . ASP A 1 223 ? -23.432 -15.270 12.587 1.00 85.62 223 ASP A N 1
ATOM 1782 C CA . ASP A 1 223 ? -24.784 -15.718 12.903 1.00 85.62 223 ASP A CA 1
ATOM 1783 C C . ASP A 1 223 ? -25.184 -15.199 14.292 1.00 85.62 223 ASP A C 1
ATOM 1785 O O . ASP A 1 223 ? -24.851 -15.780 15.328 1.00 85.62 223 ASP A O 1
ATOM 1789 N N . VAL A 1 224 ? -25.847 -14.044 14.298 1.00 86.75 224 VAL A N 1
ATOM 1790 C CA . VAL A 1 224 ? -26.288 -13.371 15.524 1.00 86.75 224 VAL A CA 1
ATOM 1791 C C . VAL A 1 224 ? -27.447 -14.124 16.182 1.00 86.75 224 VAL A C 1
ATOM 1793 O O . VAL A 1 224 ? -27.535 -14.130 17.409 1.00 86.75 224 VAL A O 1
ATOM 1796 N N . ASP A 1 225 ? -28.289 -14.807 15.399 1.00 88.94 225 ASP A N 1
ATOM 1797 C CA . ASP A 1 225 ? -29.451 -15.547 15.906 1.00 88.94 225 ASP A CA 1
ATOM 1798 C C . ASP A 1 225 ? -29.019 -16.777 16.717 1.00 88.94 225 ASP A C 1
ATOM 1800 O O . ASP A 1 225 ? -29.643 -17.122 17.721 1.00 88.94 225 ASP A O 1
ATOM 1804 N N . ALA A 1 226 ? -27.895 -17.390 16.343 1.00 87.56 226 ALA A N 1
ATOM 1805 C CA . ALA A 1 226 ? -27.247 -18.445 17.118 1.00 87.56 226 ALA A CA 1
ATOM 1806 C C . ALA A 1 226 ? -26.273 -17.923 18.202 1.00 87.56 226 ALA A C 1
ATOM 1808 O O . ALA A 1 226 ? -25.599 -18.718 18.860 1.00 87.56 226 ALA A O 1
ATOM 1809 N N . GLY A 1 227 ? -26.198 -16.603 18.422 1.00 86.44 227 GLY A N 1
ATOM 1810 C CA . GLY A 1 227 ? -25.389 -15.982 19.476 1.00 86.44 227 GLY A CA 1
ATOM 1811 C C . GLY A 1 227 ? -23.887 -15.893 19.181 1.00 86.44 227 GLY A C 1
ATOM 1812 O O . GLY A 1 227 ? -23.100 -15.676 20.105 1.00 86.44 227 GLY A O 1
ATOM 1813 N N . PHE A 1 228 ? -23.465 -16.050 17.922 1.00 86.38 228 PHE A N 1
ATOM 1814 C CA . PHE A 1 228 ? -22.055 -15.946 17.548 1.00 86.38 228 PHE A CA 1
ATOM 1815 C C . PHE A 1 228 ? -21.615 -14.491 17.366 1.00 86.38 228 PHE A C 1
ATOM 1817 O O . PHE A 1 228 ? -22.266 -13.680 16.701 1.00 86.38 228 PHE A O 1
ATOM 1824 N N . VAL A 1 229 ? -20.437 -14.182 17.909 1.00 85.19 229 VAL A N 1
ATOM 1825 C CA . VAL A 1 229 ? -19.779 -12.876 17.801 1.00 85.19 229 VAL A CA 1
ATOM 1826 C C . VAL A 1 229 ? -18.496 -12.998 16.986 1.00 85.19 229 VAL A C 1
ATOM 1828 O O . VAL A 1 229 ? -17.785 -13.993 17.091 1.00 85.19 229 VAL A O 1
ATOM 1831 N N . VAL A 1 230 ? -18.194 -11.979 16.181 1.00 84.44 230 VAL A N 1
ATOM 1832 C CA . VAL A 1 230 ? -16.948 -11.919 15.405 1.00 84.44 230 VAL A CA 1
ATOM 1833 C C . VAL A 1 230 ? -15.783 -11.635 16.350 1.00 84.44 230 VAL A C 1
ATOM 1835 O O . VAL A 1 230 ? -15.757 -10.591 17.004 1.00 84.44 230 VAL A O 1
ATOM 1838 N N . ILE A 1 231 ? -14.808 -12.540 16.395 1.00 83.31 231 ILE A N 1
ATOM 1839 C CA . ILE A 1 231 ? -13.593 -12.394 17.212 1.00 83.31 231 ILE A CA 1
ATOM 1840 C C . ILE A 1 231 ? -12.372 -12.013 16.372 1.00 83.31 231 ILE A C 1
ATOM 1842 O O . ILE A 1 231 ? -11.379 -11.524 16.913 1.00 83.31 231 ILE A O 1
ATOM 1846 N N . GLY A 1 232 ? -12.445 -12.188 15.051 1.00 82.12 232 GLY A N 1
ATOM 1847 C CA . GLY A 1 232 ? -11.366 -11.828 14.140 1.00 82.12 232 GLY A CA 1
ATOM 1848 C C . GLY A 1 232 ? -11.828 -11.635 12.702 1.00 82.12 232 GLY A C 1
ATOM 1849 O O . GLY A 1 232 ? -12.928 -12.016 12.308 1.00 82.12 232 GLY A O 1
ATOM 1850 N N . VAL A 1 233 ? -10.958 -11.028 11.898 1.00 85.50 233 VAL A N 1
ATOM 1851 C CA . VAL A 1 233 ? -11.149 -10.904 10.452 1.00 85.50 233 VAL A CA 1
ATOM 1852 C C . VAL A 1 233 ? -9.866 -11.339 9.769 1.00 85.50 233 VAL A C 1
ATOM 1854 O O . VAL A 1 233 ? -8.784 -10.858 10.109 1.00 85.50 233 VAL A O 1
ATOM 1857 N N . ARG A 1 234 ? -9.991 -12.214 8.773 1.00 86.25 234 ARG A N 1
ATOM 1858 C CA . ARG A 1 234 ? -8.885 -12.613 7.902 1.00 86.25 234 ARG A CA 1
ATOM 1859 C C . ARG A 1 234 ? -9.179 -12.274 6.448 1.00 86.25 234 ARG A C 1
ATOM 1861 O O . ARG A 1 234 ? -10.329 -12.292 6.013 1.00 86.25 234 ARG A O 1
ATOM 1868 N N . ILE A 1 235 ? -8.127 -11.985 5.690 1.00 89.50 235 ILE A N 1
ATOM 1869 C CA . ILE A 1 235 ? -8.211 -11.787 4.242 1.00 89.50 235 ILE A CA 1
ATOM 1870 C C . ILE A 1 235 ? -7.966 -13.139 3.574 1.00 89.50 235 ILE A C 1
ATOM 1872 O O . ILE A 1 235 ? -6.958 -13.784 3.851 1.00 89.50 235 ILE A O 1
ATOM 1876 N N . VAL A 1 236 ? -8.867 -13.562 2.689 1.00 91.38 236 VAL A N 1
ATOM 1877 C CA . VAL A 1 236 ? -8.726 -14.800 1.907 1.00 91.38 236 VAL A CA 1
ATOM 1878 C C . VAL A 1 236 ? -8.888 -14.521 0.421 1.00 91.38 236 VAL A C 1
ATOM 1880 O O . VAL A 1 236 ? -9.653 -13.644 0.026 1.00 91.38 236 VAL A O 1
ATOM 1883 N N . LYS A 1 237 ? -8.181 -15.279 -0.418 1.00 91.94 237 LYS A N 1
ATOM 1884 C CA . LYS A 1 237 ? -8.324 -15.221 -1.877 1.00 91.94 237 LYS A CA 1
ATOM 1885 C C . LYS A 1 237 ? -9.043 -16.474 -2.359 1.00 91.94 237 LYS A C 1
ATOM 1887 O O . LYS A 1 237 ? -8.478 -17.561 -2.316 1.00 91.94 237 LYS A O 1
ATOM 1892 N N . LEU A 1 238 ? -10.279 -16.318 -2.826 1.00 89.12 238 LEU A N 1
ATOM 1893 C CA . LEU A 1 238 ? -11.099 -17.405 -3.367 1.00 89.12 238 LEU A CA 1
ATOM 1894 C C . LEU A 1 238 ? -11.419 -17.088 -4.822 1.00 89.12 238 LEU A C 1
ATOM 1896 O O . LEU A 1 238 ? -11.922 -16.011 -5.122 1.00 89.12 238 LEU A O 1
ATOM 1900 N N . ASN A 1 239 ? -11.097 -18.002 -5.740 1.00 87.62 239 ASN A N 1
ATOM 1901 C CA . ASN A 1 239 ? -11.330 -17.814 -7.178 1.00 87.62 239 ASN A CA 1
ATOM 1902 C C . ASN A 1 239 ? -10.835 -16.450 -7.705 1.00 87.62 239 ASN A C 1
ATOM 1904 O O . ASN A 1 239 ? -11.480 -15.831 -8.546 1.00 87.62 239 ASN A O 1
ATOM 1908 N N . ARG A 1 240 ? -9.682 -15.980 -7.197 1.00 86.75 240 ARG A N 1
ATOM 1909 C CA . ARG A 1 240 ? -9.044 -14.694 -7.559 1.00 86.75 240 ARG A CA 1
ATOM 1910 C C . ARG A 1 240 ? -9.839 -13.441 -7.172 1.00 86.75 240 ARG A C 1
ATOM 1912 O O . ARG A 1 240 ? -9.563 -12.347 -7.663 1.00 86.75 240 ARG A O 1
ATOM 1919 N N . VAL A 1 241 ? -10.790 -13.595 -6.258 1.00 90.94 241 VAL A N 1
ATOM 1920 C CA . VAL A 1 241 ? -11.462 -12.499 -5.568 1.00 90.94 241 VAL A CA 1
ATOM 1921 C C . VAL A 1 241 ? -10.958 -12.470 -4.130 1.00 90.94 241 VAL A C 1
ATOM 1923 O O . VAL A 1 241 ? -10.838 -13.505 -3.472 1.00 90.94 241 VAL A O 1
ATOM 1926 N N . ILE A 1 242 ? -10.621 -11.282 -3.648 1.00 92.94 242 ILE A N 1
ATOM 1927 C CA . ILE A 1 242 ? -10.206 -11.058 -2.269 1.00 92.94 242 ILE A CA 1
ATOM 1928 C C . ILE A 1 242 ? -11.454 -10.872 -1.412 1.00 92.94 242 ILE A C 1
ATOM 1930 O O . ILE A 1 242 ? -12.285 -10.010 -1.695 1.00 92.94 242 ILE A O 1
ATOM 1934 N N . HIS A 1 243 ? -11.589 -11.672 -0.363 1.00 92.94 243 HIS A N 1
ATOM 1935 C CA . HIS A 1 243 ? -12.701 -11.633 0.577 1.00 92.94 243 HIS A CA 1
ATOM 1936 C C . HIS A 1 243 ? -12.205 -11.302 1.982 1.00 92.94 243 HIS A C 1
ATOM 1938 O O . HIS A 1 243 ? -11.119 -11.716 2.390 1.00 92.94 243 HIS A O 1
ATOM 1944 N N . LEU A 1 244 ? -13.052 -10.607 2.736 1.00 90.44 244 LEU A N 1
ATOM 1945 C CA . LEU A 1 244 ? -12.956 -10.544 4.187 1.00 90.44 244 LEU A CA 1
ATOM 1946 C C . LEU A 1 244 ? -13.748 -11.718 4.757 1.00 90.44 244 LEU A C 1
ATOM 1948 O O . LEU A 1 244 ? -14.901 -11.924 4.383 1.00 90.44 244 LEU A O 1
ATOM 1952 N N . GLN A 1 245 ? -13.130 -12.493 5.637 1.00 87.44 245 GLN A N 1
ATOM 1953 C CA . GLN A 1 245 ? -13.769 -13.603 6.327 1.00 87.44 245 GLN A CA 1
ATOM 1954 C C . GLN A 1 245 ? -13.769 -13.326 7.827 1.00 87.44 245 GLN A C 1
ATOM 1956 O O . GLN A 1 245 ? -12.705 -13.136 8.417 1.00 87.44 245 GLN A O 1
ATOM 1961 N N . ALA A 1 246 ? -14.962 -13.326 8.419 1.00 86.00 246 ALA A N 1
ATOM 1962 C CA . ALA A 1 246 ? -15.134 -13.300 9.864 1.00 86.00 246 ALA A CA 1
ATOM 1963 C C . ALA A 1 246 ? -14.701 -14.645 10.474 1.00 86.00 246 ALA A C 1
ATOM 1965 O O . ALA A 1 246 ? -14.936 -15.702 9.878 1.00 86.00 246 ALA A O 1
ATOM 1966 N N . GLN A 1 247 ? -14.049 -14.574 11.632 1.00 75.94 247 GLN A N 1
ATOM 1967 C CA . GLN A 1 247 ? -13.636 -15.702 12.468 1.00 75.94 247 GLN A CA 1
ATOM 1968 C C . GLN A 1 247 ? -14.317 -15.627 13.827 1.00 75.94 247 GLN A C 1
ATOM 1970 O O . GLN A 1 247 ? -14.538 -14.486 14.305 1.00 75.94 247 GLN A O 1
#

InterPro domains:
  IPR032062 Protein of unknown function DUF4803 [PF16061] (2-245)

Foldseek 3Di:
DFPLVVLVVVLVVVLVVLVVVLVVVVVVQVVCCVPVVDDPVVVNVVSVVVSVVVNVVSVVVSVVVSVVGDRDDPDPQDPDDDDQPRDDDFFPAFAKDKDWCLQFDPVSDQPDAQQVCQKTAGRDDPDPQPCVVFDGQPAIWHRKDFDAQWWKFAADPDRRHGTPDTGHPPDDDDDDPHPDDIRIDHWDQDPVPRDIITMIITIRGHDDPGGLDAEDPDDADDPVVVPDDFPDWDWGQDPSYIYIHTD

Organism: NCBI:txid197152